Protein AF-0000000084927668 (afdb_homodimer)

Secondary structure (DSSP, 8-state):
---HHHHHHHHHHHHHHHHHHHS-TTS------SHHHHHHHHHHHHHHHHHHHHHHHHHHHHHHHHHHHHHHHHHHHHHHHHHHHHHHHHHHHHHHHH-TT--EEETTEEEEEEPPPPEEEE-HHHHHHHHHHTT-GGGEEEEEEE-HHHHHHT--EEETTEEE-TTSPBPTTEEEE----EEEEEE--/---HHHHHHHHHHHHHHHHHHHS-TTS------SHHHHHHHHHHHHHHHHHHHHHHHHHHHHHHHHHHHHHHHHHHHHHHHHHHHHHHHHHHHHHHHH-TT--EEETTEEEEEEPPPPEEEE-HHHHHHHHHHTT-GGGEEEEEEE-HHHHHHT--EEETTEEE-TTSPBPTTEEEE----EEEEEE--

pLDDT: mean 92.7, std 9.66, range [46.78, 98.25]

Structure (mmCIF, N/CA/C/O backbone):
data_AF-0000000084927668-model_v1
#
loop_
_entity.id
_entity.type
_entity.pdbx_description
1 polymer 'Bacteriophage Mu Gam like protein'
#
loop_
_atom_site.group_PDB
_atom_site.id
_atom_site.type_symbol
_atom_site.label_atom_id
_atom_site.label_alt_id
_atom_site.label_comp_id
_atom_site.label_asym_id
_atom_site.label_entity_id
_atom_site.label_seq_id
_atom_site.pdbx_PDB_ins_code
_atom_site.Cartn_x
_atom_site.Cartn_y
_atom_site.Cartn_z
_atom_site.occupancy
_atom_site.B_iso_or_equiv
_atom_site.auth_seq_id
_atom_site.auth_comp_id
_atom_site.auth_asym_id
_atom_site.auth_atom_id
_atom_site.pdbx_PDB_model_num
ATOM 1 N N . MET A 1 1 ? -20.75 5.406 20.156 1 77.19 1 MET A N 1
ATOM 2 C CA . MET A 1 1 ? -21.922 6.219 19.812 1 77.19 1 MET A CA 1
ATOM 3 C C . MET A 1 1 ? -21.828 7.602 20.453 1 77.19 1 MET A C 1
ATOM 5 O O . MET A 1 1 ? -21.266 7.75 21.531 1 77.19 1 MET A O 1
ATOM 9 N N . LEU A 1 2 ? -22.312 8.602 19.641 1 81.75 2 LEU A N 1
ATOM 10 C CA . LEU A 1 2 ? -22.312 9.961 20.172 1 81.75 2 LEU A CA 1
ATOM 11 C C . LEU A 1 2 ? -23.297 10.094 21.328 1 81.75 2 LEU A C 1
ATOM 13 O O . LEU A 1 2 ? -24.422 9.57 21.25 1 81.75 2 LEU A O 1
ATOM 17 N N . ASN A 1 3 ? -22.859 10.766 22.438 1 81.38 3 ASN A N 1
ATOM 18 C CA . ASN A 1 3 ? -23.781 11.016 23.531 1 81.38 3 ASN A CA 1
ATOM 19 C C . ASN A 1 3 ? -24.703 12.188 23.234 1 81.38 3 ASN A C 1
ATOM 21 O O . ASN A 1 3 ? -24.578 12.844 22.203 1 81.38 3 ASN A O 1
ATOM 25 N N . GLU A 1 4 ? -25.797 12.312 24.109 1 81.56 4 GLU A N 1
ATOM 26 C CA . GLU A 1 4 ? -26.828 13.32 23.891 1 81.56 4 GLU A CA 1
ATOM 27 C C . GLU A 1 4 ? -26.219 14.727 23.797 1 81.56 4 GLU A C 1
ATOM 29 O O . GLU A 1 4 ? -26.672 15.547 23 1 81.56 4 GLU A O 1
ATOM 34 N N . LEU A 1 5 ? -25.266 14.992 24.578 1 81.94 5 LEU A N 1
ATOM 35 C CA . LEU A 1 5 ? -24.609 16.297 24.578 1 81.94 5 LEU A CA 1
ATOM 36 C C . LEU A 1 5 ? -23.891 16.562 23.266 1 81.94 5 LEU A C 1
ATOM 38 O O . LEU A 1 5 ? -23.969 17.656 22.719 1 81.94 5 LEU A O 1
ATOM 42 N N . GLU A 1 6 ? -23.281 15.609 22.844 1 81.56 6 GLU A N 1
ATOM 43 C CA . GLU A 1 6 ? -22.547 15.711 21.594 1 81.56 6 GLU A CA 1
ATOM 44 C C . GLU A 1 6 ? -23.5 15.922 20.422 1 81.56 6 GLU A C 1
ATOM 46 O O . GLU A 1 6 ? -23.219 16.719 19.516 1 81.56 6 GLU A O 1
ATOM 51 N N . LEU A 1 7 ? -24.547 15.219 20.453 1 84.44 7 LEU A N 1
ATOM 52 C CA . LEU A 1 7 ? -25.562 15.375 19.422 1 84.44 7 LEU A CA 1
ATOM 53 C C . LEU A 1 7 ? -26.141 16.781 19.422 1 84.44 7 LEU A C 1
ATOM 55 O O . LEU A 1 7 ? -26.375 17.375 18.359 1 84.44 7 LEU A O 1
ATOM 59 N N . LEU A 1 8 ? -26.281 17.25 20.594 1 82.12 8 LEU A N 1
ATOM 60 C CA . LEU A 1 8 ? -26.797 18.609 20.734 1 82.12 8 LEU A CA 1
ATOM 61 C C . LEU A 1 8 ? -25.797 19.625 20.172 1 82.12 8 LEU A C 1
ATOM 63 O O . LEU A 1 8 ? -26.188 20.578 19.5 1 82.12 8 LEU A O 1
ATOM 67 N N . GLU A 1 9 ? -24.641 19.422 20.453 1 84.12 9 GLU A N 1
ATOM 68 C CA . GLU A 1 9 ? -23.594 20.312 19.969 1 84.12 9 GLU A CA 1
ATOM 69 C C . GLU A 1 9 ? -23.547 20.344 18.453 1 84.12 9 GLU A C 1
ATOM 71 O O . GLU A 1 9 ? -23.391 21.406 17.844 1 84.12 9 GLU A O 1
ATOM 76 N N . ILE A 1 10 ? -23.719 19.312 17.828 1 83.88 10 ILE A N 1
ATOM 77 C CA . ILE A 1 10 ? -23.688 19.219 16.375 1 83.88 10 ILE A CA 1
ATOM 78 C C . ILE A 1 10 ? -24.891 19.938 15.781 1 83.88 10 ILE A C 1
ATOM 80 O O . ILE A 1 10 ? -24.75 20.719 14.828 1 83.88 10 ILE A O 1
ATOM 84 N N . ARG A 1 11 ? -25.969 19.656 16.312 1 80.12 11 ARG A N 1
ATOM 85 C CA . ARG A 1 11 ? -27.188 20.297 15.844 1 80.12 11 ARG A CA 1
ATOM 86 C C . ARG A 1 11 ? -27.078 21.812 15.953 1 80.12 11 ARG A C 1
ATOM 88 O O . ARG A 1 11 ? -27.469 22.547 15.039 1 80.12 11 ARG A O 1
ATOM 95 N N . GLU A 1 12 ? -26.578 22.219 17.062 1 79.81 12 GLU A N 1
ATOM 96 C CA . GLU A 1 12 ? -26.375 23.641 17.297 1 79.81 12 GLU A CA 1
ATOM 97 C C . GLU A 1 12 ? -25.391 24.219 16.266 1 79.81 12 GLU A C 1
ATOM 99 O O . GLU A 1 12 ? -25.609 25.312 15.75 1 79.81 12 GLU A O 1
ATOM 104 N N . ALA A 1 13 ? -24.406 23.5 16.078 1 82.31 13 ALA A N 1
ATOM 105 C CA . ALA A 1 13 ? -23.391 23.953 15.125 1 82.31 13 ALA A CA 1
ATOM 106 C C . ALA A 1 13 ? -23.969 24.047 13.719 1 82.31 13 ALA A C 1
ATOM 108 O O . ALA A 1 13 ? -23.734 25.031 13.008 1 82.31 13 ALA A O 1
ATOM 109 N N . GLU A 1 14 ? -24.734 23.109 13.336 1 84.88 14 GLU A N 1
ATOM 110 C CA . GLU A 1 14 ? -25.344 23.078 12.008 1 84.88 14 GLU A CA 1
ATOM 111 C C . GLU A 1 14 ? -26.328 24.234 11.828 1 84.88 14 GLU A C 1
ATOM 113 O O . GLU A 1 14 ? -26.344 24.891 10.781 1 84.88 14 GLU A O 1
ATOM 118 N N . ASN A 1 15 ? -27.094 24.422 12.836 1 80.81 15 ASN A N 1
ATOM 119 C CA . ASN A 1 15 ? -28.031 25.547 12.805 1 80.81 15 ASN A CA 1
ATOM 120 C C . ASN A 1 15 ? -27.297 26.875 12.703 1 80.81 15 ASN A C 1
ATOM 122 O O . ASN A 1 15 ? -27.719 27.766 11.945 1 80.81 15 ASN A O 1
ATOM 126 N N . PHE A 1 16 ? -26.281 26.969 13.5 1 81 16 PHE A N 1
ATOM 127 C CA . PHE A 1 16 ? -25.453 28.172 13.492 1 81 16 PHE A CA 1
ATOM 128 C C . PHE A 1 16 ? -24.859 28.422 12.109 1 81 16 PHE A C 1
ATOM 130 O O . PHE A 1 16 ? -24.938 29.531 11.578 1 81 16 PHE A O 1
ATOM 137 N N . MET A 1 17 ? -24.391 27.391 11.484 1 81.69 17 MET A N 1
ATOM 138 C CA . MET A 1 17 ? -23.719 27.516 10.195 1 81.69 17 MET A CA 1
ATOM 139 C C . MET A 1 17 ? -24.734 27.812 9.086 1 81.69 17 MET A C 1
ATOM 141 O O . MET A 1 17 ? -24.438 28.594 8.18 1 81.69 17 MET A O 1
ATOM 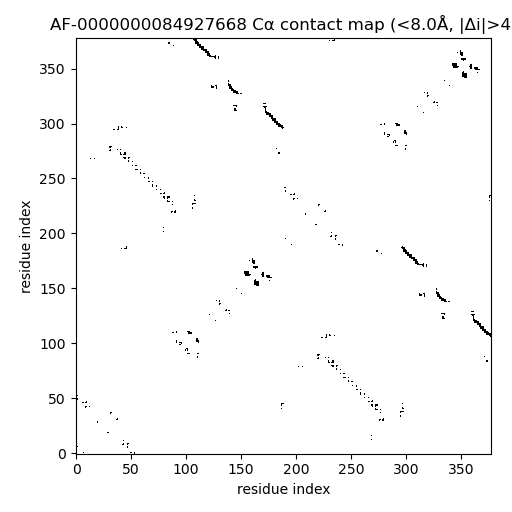145 N N . TYR A 1 18 ? -25.844 27.203 9.148 1 75.25 18 TYR A N 1
ATOM 146 C CA . TYR A 1 18 ? -26.906 27.469 8.188 1 75.25 18 TYR A CA 1
ATOM 147 C C . TYR A 1 18 ? -27.328 28.938 8.234 1 75.25 18 TYR A C 1
ATOM 149 O O . TYR A 1 18 ? -27.578 29.562 7.199 1 75.25 18 TYR A O 1
ATOM 157 N N . GLN A 1 19 ? -27.406 29.391 9.438 1 73.69 19 GLN A N 1
ATOM 158 C CA . GLN A 1 19 ? -27.781 30.781 9.625 1 73.69 19 GLN A CA 1
ATOM 159 C C . GLN A 1 19 ? -26.703 31.719 9.078 1 73.69 19 GLN A C 1
ATOM 161 O O . GLN A 1 19 ? -27.016 32.75 8.484 1 73.69 19 GLN A O 1
ATOM 166 N N . GLU A 1 20 ? -25.547 31.344 9.32 1 72.31 20 GLU A N 1
ATOM 167 C CA . GLU A 1 20 ? -24.422 32.156 8.859 1 72.31 20 GLU A CA 1
ATOM 168 C C . GLU A 1 20 ? -24.281 32.125 7.344 1 72.31 20 GLU A C 1
ATOM 170 O O . GLU A 1 20 ? -23.891 33.094 6.719 1 72.31 20 GLU A O 1
ATOM 175 N N . ILE A 1 21 ? -24.609 31.047 6.668 1 65.88 21 ILE A N 1
ATOM 176 C CA . ILE A 1 21 ? -24.562 30.906 5.215 1 65.88 21 ILE A CA 1
ATOM 177 C C . ILE A 1 21 ? -25.766 31.594 4.578 1 65.88 21 ILE A C 1
ATOM 179 O O . ILE A 1 21 ? -25.625 32.25 3.537 1 65.88 21 ILE A O 1
ATOM 183 N N . ASP A 1 22 ? -27.031 31.234 5.016 1 61.47 22 ASP A N 1
ATOM 184 C CA . ASP A 1 22 ? -28.234 31.844 4.488 1 61.47 22 ASP A CA 1
ATOM 185 C C . ASP A 1 22 ? -28.203 33.375 4.656 1 61.47 22 ASP A C 1
ATOM 187 O O . ASP A 1 22 ? -28.75 34.094 3.826 1 61.47 22 ASP A O 1
ATOM 191 N N . GLU A 1 23 ? -27.875 33.875 5.84 1 55.91 23 GLU A N 1
ATOM 192 C CA . GLU A 1 23 ? -27.844 35.312 6.008 1 55.91 23 GLU A CA 1
ATOM 193 C C . GLU A 1 23 ? -26.75 35.969 5.156 1 55.91 23 GLU A C 1
ATOM 195 O O . GLU A 1 23 ? -25.562 35.688 5.352 1 55.91 23 GLU A O 1
ATOM 200 N N . ASN A 1 24 ? -27.203 36.156 3.803 1 47.38 24 ASN A N 1
ATOM 201 C CA . ASN A 1 24 ? -26.578 36.781 2.631 1 47.38 24 ASN A CA 1
ATOM 202 C C . ASN A 1 24 ? -25.484 37.75 3.023 1 47.38 24 ASN A C 1
ATOM 204 O O . ASN A 1 24 ? -25.141 37.875 4.203 1 47.38 24 ASN A O 1
ATOM 208 N N . GLU A 1 25 ? -25.609 39.062 2.328 1 48.94 25 GLU A N 1
ATOM 209 C CA . GLU A 1 25 ? -24.938 40.281 1.826 1 48.94 25 GLU A CA 1
ATOM 210 C C . GLU A 1 25 ? -24.375 41.125 2.971 1 48.94 25 GLU A C 1
ATOM 212 O O . GLU A 1 25 ? -23.25 41.594 2.898 1 48.94 25 GLU A O 1
ATOM 217 N N . ASP A 1 26 ? -25.406 41.906 3.752 1 47.5 26 ASP A N 1
ATOM 218 C CA . ASP A 1 26 ? -25 43.125 4.496 1 47.5 26 ASP A CA 1
ATOM 219 C C . ASP A 1 26 ? -24.422 42.75 5.855 1 47.5 26 ASP A C 1
ATOM 221 O O . ASP A 1 26 ? -24.109 43.625 6.664 1 47.5 26 ASP A O 1
ATOM 225 N N . LYS A 1 27 ? -24.703 41.531 6.34 1 54.47 27 LYS A N 1
ATOM 226 C CA . LYS A 1 27 ? -24.406 41.344 7.762 1 54.47 27 LYS A CA 1
ATOM 227 C C . LYS A 1 27 ? -23 40.812 7.965 1 54.47 27 LYS A C 1
ATOM 229 O O . LYS A 1 27 ? -22.516 40.031 7.164 1 54.47 27 LYS A O 1
ATOM 234 N N . SER A 1 28 ? -22.422 41.406 8.82 1 62.31 28 SER A N 1
ATOM 235 C CA . SER A 1 28 ? -21.078 41.219 9.375 1 62.31 28 SER A CA 1
ATOM 236 C C . SER A 1 28 ? -20.812 39.781 9.758 1 62.31 28 SER A C 1
ATOM 238 O O . SER A 1 28 ? -21.656 39.125 10.398 1 62.31 28 SER A O 1
ATOM 240 N N . ARG A 1 29 ? -19.969 38.906 9.18 1 76.56 29 ARG A N 1
ATOM 241 C CA . ARG A 1 29 ? -19.516 37.531 9.43 1 76.56 29 ARG A CA 1
ATOM 242 C C . ARG A 1 29 ? -19.25 37.312 10.914 1 76.56 29 ARG A C 1
ATOM 244 O O . ARG A 1 29 ? -18.703 38.188 11.594 1 76.56 29 ARG A O 1
ATOM 251 N N . PHE A 1 30 ? -19.891 36.188 11.539 1 87.5 30 PHE A N 1
ATOM 252 C CA . PHE A 1 30 ? -19.641 35.844 12.93 1 87.5 30 PHE A CA 1
ATOM 253 C C . PHE A 1 30 ? -18.156 35.844 13.242 1 87.5 30 PHE A C 1
ATOM 255 O O . PHE A 1 30 ? -17.344 35.375 12.43 1 87.5 30 PHE A O 1
ATOM 262 N N . LYS A 1 31 ? -17.906 36.469 14.398 1 93.12 31 LYS A N 1
ATOM 263 C CA . LYS A 1 31 ? -16.531 36.531 14.883 1 93.12 31 LYS A CA 1
ATOM 264 C C . LYS A 1 31 ? -16.453 36.188 16.375 1 93.12 31 LYS A C 1
ATOM 266 O O . LYS A 1 31 ? -17.297 36.625 17.156 1 93.12 31 LYS A O 1
ATOM 271 N N . ILE A 1 32 ? -15.492 35.438 16.641 1 96 32 ILE A N 1
ATOM 272 C CA . ILE A 1 32 ? -15.234 35.125 18.047 1 96 32 ILE A CA 1
ATOM 273 C C . ILE A 1 32 ? -14.586 36.344 18.719 1 96 32 ILE A C 1
ATOM 275 O O . ILE A 1 32 ? -13.578 36.875 18.234 1 96 32 ILE A O 1
ATOM 279 N N . CYS A 1 33 ? -15.172 36.688 19.953 1 94.81 33 CYS A N 1
ATOM 280 C CA . CYS A 1 33 ? -14.68 37.906 20.562 1 94.81 33 CYS A CA 1
ATOM 281 C C . CYS A 1 33 ? -14.281 37.688 22.016 1 94.81 33 CYS A C 1
ATOM 283 O O . CYS A 1 33 ? -13.766 38.594 22.672 1 94.81 33 CYS A O 1
ATOM 285 N N . ASN A 1 34 ? -14.57 36.562 22.578 1 95.56 34 ASN A N 1
ATOM 286 C CA . ASN A 1 34 ? -14.227 36.281 23.969 1 95.56 34 ASN A CA 1
ATOM 287 C C . ASN A 1 34 ? -13.953 34.812 24.172 1 95.56 34 ASN A C 1
ATOM 289 O O . ASN A 1 34 ? -14.133 34 23.266 1 95.56 34 ASN A O 1
ATOM 293 N N . LEU A 1 35 ? -13.523 34.438 25.391 1 96.06 35 LEU A N 1
ATOM 294 C CA . LEU A 1 35 ? -13.102 33.062 25.734 1 96.06 35 LEU A CA 1
ATOM 295 C C . LEU A 1 35 ? -14.289 32.125 25.703 1 96.06 35 LEU A C 1
ATOM 297 O O . LEU A 1 35 ? -14.141 30.953 25.344 1 96.06 35 LEU A O 1
ATOM 301 N N . GLU A 1 36 ? -15.336 32.656 26.141 1 96.62 36 GLU A N 1
ATOM 302 C CA . GLU A 1 36 ? -16.531 31.828 26.156 1 96.62 36 GLU A CA 1
ATOM 303 C C . GLU A 1 36 ? -16.922 31.359 24.75 1 96.62 36 GLU A C 1
ATOM 305 O O . GLU A 1 36 ? -17.25 30.188 24.547 1 96.62 36 GLU A O 1
ATOM 310 N N . GLN A 1 37 ? -16.906 32.219 23.797 1 96.19 37 GLN A N 1
ATOM 311 C CA . GLN A 1 37 ? -17.188 31.906 22.406 1 96.19 37 GLN A CA 1
ATOM 312 C C . GLN A 1 37 ? -16.141 30.969 21.812 1 96.19 37 GLN A C 1
ATOM 314 O O . GLN A 1 37 ? -16.469 30.078 21.031 1 96.19 37 GLN A O 1
ATOM 319 N N . ALA A 1 38 ? -14.93 31.188 22.188 1 97.5 38 ALA A N 1
ATOM 320 C CA . ALA A 1 38 ? -13.859 30.297 21.766 1 97.5 38 ALA A CA 1
ATOM 321 C C . ALA A 1 38 ? -14.094 28.875 22.297 1 97.5 38 ALA A C 1
ATOM 323 O O . ALA A 1 38 ? -13.953 27.906 21.562 1 97.5 38 ALA A O 1
ATOM 324 N N . ASN A 1 39 ? -14.414 28.844 23.531 1 96.88 39 ASN A N 1
ATOM 325 C CA . ASN A 1 39 ? -14.703 27.562 24.156 1 96.88 39 ASN A CA 1
ATOM 326 C C . ASN A 1 39 ? -15.867 26.844 23.453 1 96.88 39 ASN A C 1
ATOM 328 O O . ASN A 1 39 ? -15.836 25.641 23.266 1 96.88 39 ASN A O 1
ATOM 332 N N . TRP A 1 40 ? -16.859 27.594 23.172 1 95.94 40 TRP A N 1
ATOM 333 C CA . TRP A 1 40 ? -18 27.094 22.406 1 95.94 40 TRP A CA 1
ATOM 334 C C . TRP A 1 40 ? -17.562 26.484 21.078 1 95.94 40 TRP A C 1
ATOM 336 O O . TRP A 1 40 ? -17.969 25.375 20.734 1 95.94 40 TRP A O 1
ATOM 346 N N . ALA A 1 41 ? -16.688 27.141 20.359 1 96.69 41 ALA A N 1
ATOM 347 C CA . ALA A 1 41 ? -16.172 26.641 19.094 1 96.69 41 ALA A CA 1
ATOM 348 C C . ALA A 1 41 ? -15.422 25.328 19.281 1 96.69 41 ALA A C 1
ATOM 350 O O . ALA A 1 41 ? -15.586 24.391 18.5 1 96.69 41 ALA A O 1
ATOM 351 N N . PHE A 1 42 ? -14.633 25.188 20.312 1 97.75 42 PHE A N 1
ATOM 352 C CA . PHE A 1 42 ? -13.898 23.969 20.609 1 97.75 42 PHE A CA 1
ATOM 353 C C . PHE A 1 42 ? -14.859 22.812 20.859 1 97.75 42 PHE A C 1
ATOM 355 O O . PHE A 1 42 ? -14.609 21.688 20.422 1 97.75 42 PHE A O 1
ATOM 362 N N . ARG A 1 43 ? -15.938 23.125 21.562 1 96.38 43 ARG A N 1
ATOM 363 C CA . ARG A 1 43 ? -16.922 22.078 21.844 1 96.38 43 ARG A CA 1
ATOM 364 C C . ARG A 1 43 ? -17.547 21.547 20.547 1 96.38 43 ARG A C 1
ATOM 366 O O . ARG A 1 43 ? -17.75 20.344 20.406 1 96.38 43 ARG A O 1
ATOM 373 N N . LYS A 1 44 ? -17.797 22.469 19.641 1 96.12 44 LYS A N 1
ATOM 374 C CA . LYS A 1 44 ? -18.359 22.078 18.359 1 96.12 44 LYS A CA 1
ATOM 375 C C . LYS A 1 44 ? -17.375 21.188 17.594 1 96.12 44 LYS A C 1
ATOM 377 O O . LYS A 1 44 ? -17.75 20.125 17.078 1 96.12 44 LYS A O 1
ATOM 382 N N . ILE A 1 45 ? -16.141 21.609 17.484 1 97.06 45 ILE A N 1
ATOM 383 C CA . ILE A 1 45 ? -15.102 20.859 16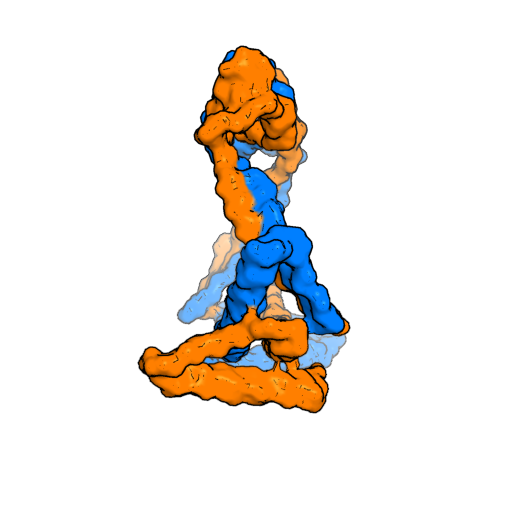.781 1 97.06 45 ILE A CA 1
ATOM 384 C C . ILE A 1 45 ? -14.961 19.469 17.391 1 97.06 45 ILE A C 1
ATOM 386 O O . ILE A 1 45 ? -14.883 18.469 16.672 1 97.06 45 ILE A O 1
ATOM 390 N N . ARG A 1 46 ? -14.93 19.422 18.719 1 96.5 46 ARG A N 1
ATOM 391 C CA . ARG A 1 46 ? -14.828 18.156 19.422 1 96.5 46 ARG A CA 1
ATOM 392 C C . ARG A 1 46 ? -15.969 17.219 19.016 1 96.5 46 ARG A C 1
ATOM 394 O O . ARG A 1 46 ? -15.742 16.047 18.734 1 96.5 46 ARG A O 1
ATOM 401 N N . ALA A 1 47 ? -17.156 17.719 19.094 1 95.19 47 ALA A N 1
ATOM 402 C CA . ALA A 1 47 ? -18.328 16.938 18.734 1 95.19 47 ALA A CA 1
ATOM 403 C C . ALA A 1 47 ? -18.234 16.438 17.297 1 95.19 47 ALA A C 1
ATOM 405 O O . ALA A 1 47 ? -18.562 15.281 17 1 95.19 47 ALA A O 1
ATOM 406 N N . PHE A 1 48 ? -17.812 17.312 16.375 1 96.06 48 PHE A N 1
ATOM 407 C CA . PHE A 1 48 ? -17.672 16.953 14.969 1 96.06 48 PHE A CA 1
ATOM 408 C C . PHE A 1 48 ? -16.609 15.875 14.789 1 96.06 48 PHE A C 1
ATOM 410 O O . PHE A 1 48 ? -16.797 14.93 14.016 1 96.06 48 PHE A O 1
ATOM 417 N N . LYS A 1 49 ? -15.484 16 15.453 1 96.56 49 LYS A N 1
ATOM 418 C CA . LYS A 1 49 ? -14.422 15.008 15.367 1 96.56 49 LYS A CA 1
ATOM 419 C C . LYS A 1 49 ? -14.891 13.656 15.898 1 96.56 49 LYS A C 1
ATOM 421 O O . LYS A 1 49 ? -14.539 12.609 15.352 1 96.56 49 LYS A O 1
ATOM 426 N N . LYS A 1 50 ? -15.641 13.672 16.984 1 95.5 50 LYS A N 1
ATOM 427 C CA . LYS A 1 50 ? -16.219 12.438 17.516 1 95.5 50 LYS A CA 1
ATOM 428 C C . LYS A 1 50 ? -17.172 11.797 16.5 1 95.5 50 LYS A C 1
ATOM 430 O O . LYS A 1 50 ? -17.188 10.578 16.359 1 95.5 50 LYS A O 1
ATOM 435 N N . GLN A 1 51 ? -17.922 12.609 15.875 1 94.94 51 GLN A N 1
ATOM 436 C CA . GLN A 1 51 ? -18.828 12.109 14.852 1 94.94 51 GLN A CA 1
ATOM 437 C C . GLN A 1 51 ? -18.062 11.43 13.719 1 94.94 51 GLN A C 1
ATOM 439 O O . GLN A 1 51 ? -18.453 10.359 13.25 1 94.94 51 GLN A O 1
ATOM 444 N N . ILE A 1 52 ? -17.031 12.078 13.227 1 96.75 52 ILE A N 1
ATOM 445 C CA . ILE A 1 52 ? -16.188 11.5 12.18 1 96.75 52 ILE A CA 1
ATOM 446 C C . ILE A 1 52 ? -15.641 10.148 12.633 1 96.75 52 ILE A C 1
ATOM 448 O O . ILE A 1 52 ? -15.68 9.172 11.883 1 96.75 52 ILE A O 1
ATOM 452 N N . GLU A 1 53 ? -15.172 10.078 13.859 1 96.81 53 GLU A N 1
ATOM 453 C CA . GLU A 1 53 ? -14.633 8.844 14.414 1 96.81 53 GLU A CA 1
ATOM 454 C C . GLU A 1 53 ? -15.68 7.73 14.406 1 96.81 53 GLU A C 1
ATOM 456 O O . GLU A 1 53 ? -15.383 6.59 14.055 1 96.81 53 GLU A O 1
ATOM 461 N N . GLU A 1 54 ? -16.859 8.086 14.82 1 96.06 54 GLU A N 1
ATOM 462 C CA . GLU A 1 54 ? -17.938 7.102 14.852 1 96.06 54 GLU A CA 1
ATOM 463 C C . GLU A 1 54 ? -18.281 6.625 13.445 1 96.06 54 GLU A C 1
ATOM 465 O O . GLU A 1 54 ? -18.531 5.438 13.227 1 96.06 54 GLU A O 1
ATOM 470 N N . ASN A 1 55 ? -18.359 7.562 12.508 1 96.44 55 ASN A N 1
ATOM 471 C CA . ASN A 1 55 ? -18.594 7.195 11.117 1 96.44 55 ASN A CA 1
ATOM 472 C C . ASN A 1 55 ? -17.531 6.227 10.609 1 96.44 55 ASN A C 1
ATOM 474 O O . ASN A 1 55 ? -17.844 5.238 9.945 1 96.44 55 ASN A O 1
ATOM 478 N N . GLU A 1 56 ? -16.297 6.535 10.883 1 97.75 56 GLU A N 1
ATOM 479 C CA . GLU A 1 56 ? -15.18 5.711 10.422 1 97.75 56 GLU A CA 1
ATOM 480 C C . GLU A 1 56 ? -15.219 4.324 11.062 1 97.75 56 GLU A C 1
ATOM 482 O O . GLU A 1 56 ? -14.938 3.324 10.398 1 97.75 56 GLU A O 1
ATOM 487 N N . LYS A 1 57 ? -15.57 4.266 12.367 1 97.69 57 LYS A N 1
ATOM 488 C CA . LYS A 1 57 ? -15.703 2.982 13.055 1 97.69 57 LYS A CA 1
ATOM 489 C C . LYS A 1 57 ? -16.797 2.135 12.422 1 97.69 57 LYS A C 1
ATOM 491 O O . LYS A 1 57 ? -16.625 0.935 12.203 1 97.69 57 LYS A O 1
ATOM 496 N N . LEU A 1 58 ? -17.953 2.75 12.156 1 96.25 58 LEU A N 1
ATOM 497 C CA . LEU A 1 58 ? -19.078 2.061 11.523 1 96.25 58 LEU A CA 1
ATOM 498 C C . LEU A 1 58 ? -18.688 1.536 10.141 1 96.25 58 LEU A C 1
ATOM 500 O O . LEU A 1 58 ? -18.938 0.371 9.828 1 96.25 58 LEU A O 1
ATOM 504 N N . ALA A 1 59 ? -18.062 2.42 9.344 1 96.75 59 ALA A N 1
ATOM 505 C CA . ALA A 1 59 ? -17.625 2.035 8.008 1 96.75 59 ALA A CA 1
ATOM 506 C C . ALA A 1 59 ? -16.641 0.869 8.062 1 96.75 59 ALA A C 1
ATOM 508 O O . ALA A 1 59 ? -16.766 -0.096 7.305 1 96.75 59 ALA A O 1
ATOM 509 N N . LYS A 1 60 ? -15.703 0.917 8.961 1 98.19 60 LYS A N 1
ATOM 510 C CA . LYS A 1 60 ? -14.711 -0.139 9.125 1 98.19 60 LYS A CA 1
ATOM 511 C C . LYS A 1 60 ? -15.367 -1.464 9.492 1 98.19 60 LYS A C 1
ATOM 513 O O . LYS A 1 60 ? -15.023 -2.512 8.945 1 98.19 60 LYS A O 1
ATOM 518 N N . ALA A 1 61 ? -16.297 -1.408 10.422 1 96.81 61 ALA A N 1
ATOM 519 C CA . ALA A 1 61 ? -16.984 -2.615 10.859 1 96.81 61 ALA A CA 1
ATOM 520 C C . ALA A 1 61 ? -17.766 -3.244 9.711 1 96.81 61 ALA A C 1
ATOM 522 O O . ALA A 1 61 ? -17.75 -4.465 9.539 1 96.81 61 ALA A O 1
ATOM 523 N N . GLU A 1 62 ? -18.422 -2.404 8.961 1 97.06 62 GLU A N 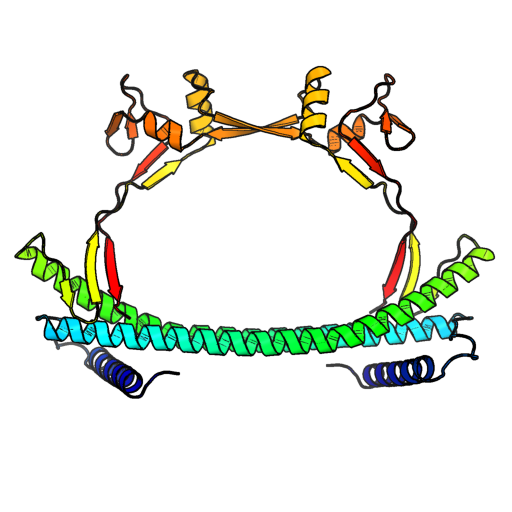1
ATOM 524 C CA . GLU A 1 62 ? -19.203 -2.9 7.836 1 97.06 62 GLU A CA 1
ATOM 525 C C . GLU A 1 62 ? -18.312 -3.494 6.754 1 97.06 62 GLU A C 1
ATOM 527 O O . GLU A 1 62 ? -18.609 -4.559 6.207 1 97.06 62 GLU A O 1
ATOM 532 N N . ILE A 1 63 ? -17.25 -2.865 6.473 1 97.81 63 ILE A N 1
ATOM 533 C CA . ILE A 1 63 ? -16.328 -3.359 5.465 1 97.81 63 ILE A CA 1
ATOM 534 C C . ILE A 1 63 ? -15.727 -4.688 5.922 1 97.81 63 ILE A C 1
ATOM 536 O O . ILE A 1 63 ? -15.609 -5.629 5.133 1 97.81 63 ILE A O 1
ATOM 540 N N . GLU A 1 64 ? -15.414 -4.781 7.172 1 97.94 64 GLU A N 1
ATOM 541 C CA . GLU A 1 64 ? -14.875 -6.02 7.723 1 97.94 64 GLU A CA 1
ATOM 542 C C . GLU A 1 64 ? -15.883 -7.16 7.613 1 97.94 64 GLU A C 1
ATOM 544 O O . GLU A 1 64 ? -15.516 -8.297 7.316 1 97.94 64 GLU A O 1
ATOM 549 N N . ARG A 1 65 ? -17.094 -6.844 7.844 1 97.81 65 ARG A N 1
ATOM 550 C CA . ARG A 1 65 ? -18.156 -7.844 7.723 1 97.81 65 ARG A CA 1
ATOM 551 C C . ARG A 1 65 ? -18.25 -8.375 6.297 1 97.81 65 ARG A C 1
ATOM 553 O O . ARG A 1 65 ? -18.359 -9.586 6.086 1 97.81 65 ARG A O 1
ATOM 560 N N . ILE A 1 66 ? -18.094 -7.488 5.379 1 97 66 ILE A N 1
ATOM 561 C CA . ILE A 1 66 ? -18.188 -7.855 3.973 1 97 66 ILE A CA 1
ATOM 562 C C . ILE A 1 66 ? -16.969 -8.695 3.582 1 97 66 ILE A C 1
ATOM 564 O O . ILE A 1 66 ? -17.109 -9.711 2.896 1 97 66 ILE A O 1
ATOM 568 N N . GLN A 1 67 ? -15.828 -8.273 4.031 1 97.94 67 GLN A N 1
ATOM 569 C CA . GLN A 1 67 ? -14.602 -9 3.715 1 97.94 67 GLN A CA 1
ATOM 570 C C . GLN A 1 67 ? -14.617 -10.398 4.328 1 97.94 67 GLN A C 1
ATOM 572 O O . GLN A 1 67 ? -14.172 -11.359 3.703 1 97.94 67 GLN A O 1
ATOM 577 N N . ASN A 1 68 ? -15.109 -10.484 5.543 1 97.62 68 ASN A N 1
ATOM 578 C CA . ASN A 1 68 ? -15.227 -11.781 6.199 1 97.62 68 ASN A CA 1
ATOM 579 C C . ASN A 1 68 ? -16.219 -12.688 5.473 1 97.62 68 ASN A C 1
ATOM 581 O O . ASN A 1 68 ? -15.969 -13.883 5.316 1 97.62 68 ASN A O 1
ATOM 585 N N . TRP A 1 69 ? -17.344 -12.234 5.113 1 96.94 69 TRP A N 1
ATOM 586 C CA . TRP A 1 69 ? -18.328 -12.969 4.328 1 96.94 69 TRP A CA 1
ATOM 587 C C . TRP A 1 69 ? -17.703 -13.492 3.037 1 96.94 69 TRP A C 1
ATOM 589 O O . TRP A 1 69 ? -17.844 -14.672 2.705 1 96.94 69 TRP A O 1
ATOM 599 N N . LEU A 1 70 ? -17 -12.555 2.336 1 97.31 70 LEU A N 1
ATOM 600 C CA . LEU A 1 70 ? -16.375 -12.914 1.067 1 97.31 70 LEU A CA 1
ATOM 601 C C . LEU A 1 70 ? -15.359 -14.039 1.261 1 97.31 70 LEU A C 1
ATOM 603 O O . LEU A 1 70 ? -15.352 -15.008 0.504 1 97.31 70 LEU A O 1
ATOM 607 N N . LYS A 1 71 ? -14.531 -13.875 2.291 1 97.75 71 LYS A N 1
ATOM 608 C CA . LYS A 1 71 ? -13.516 -14.883 2.596 1 97.75 71 LYS A CA 1
ATOM 609 C C . LYS A 1 71 ? -14.156 -16.25 2.869 1 97.75 71 LYS A C 1
ATOM 611 O O . LYS A 1 71 ? -13.734 -17.25 2.311 1 97.75 71 LYS A O 1
ATOM 616 N N . LYS A 1 72 ? -15.156 -16.297 3.67 1 96.19 72 LYS A N 1
ATOM 617 C CA . LYS A 1 72 ? -15.828 -17.531 4.043 1 96.19 72 LYS A CA 1
ATOM 618 C C . LYS A 1 72 ? -16.484 -18.188 2.83 1 96.19 72 LYS A C 1
ATOM 620 O O . LYS A 1 72 ? -16.328 -19.391 2.6 1 96.19 72 LYS A O 1
ATOM 625 N N . GLU A 1 73 ? -17.188 -17.344 2.127 1 94.12 73 GLU A N 1
ATOM 626 C CA . GLU A 1 73 ? -17.875 -17.844 0.938 1 94.12 73 GLU A CA 1
ATOM 627 C C . GLU A 1 73 ? -16.891 -18.406 -0.076 1 94.12 73 GLU A C 1
ATOM 629 O O . GLU A 1 73 ? -17.078 -19.516 -0.586 1 94.12 73 GLU A O 1
ATOM 634 N N . ASN A 1 74 ? -15.805 -17.656 -0.329 1 97.12 74 ASN A N 1
ATOM 635 C CA . ASN A 1 74 ? -14.875 -18.047 -1.382 1 97.12 74 ASN A CA 1
ATOM 636 C C . ASN A 1 74 ? -13.969 -19.188 -0.931 1 97.12 74 ASN A C 1
ATOM 638 O O . ASN A 1 74 ? -13.477 -19.969 -1.756 1 97.12 74 ASN A O 1
ATOM 642 N N . GLU A 1 75 ? -13.758 -19.312 0.361 1 96.5 75 GLU A N 1
ATOM 643 C CA . GLU A 1 75 ? -12.945 -20.406 0.868 1 96.5 75 GLU A CA 1
ATOM 644 C C . GLU A 1 75 ? -13.586 -21.766 0.538 1 96.5 75 GLU A C 1
ATOM 646 O O . GLU A 1 75 ? -12.898 -22.688 0.123 1 96.5 75 GLU A O 1
ATOM 651 N N . LYS A 1 76 ? -14.852 -21.922 0.726 1 91.5 76 LYS A N 1
ATOM 652 C CA . LYS A 1 76 ? -15.594 -23.125 0.397 1 91.5 76 LYS A CA 1
ATOM 653 C C . LYS A 1 76 ? -15.492 -23.453 -1.093 1 91.5 76 LYS A C 1
ATOM 655 O O . LYS A 1 76 ? -15.242 -24.594 -1.473 1 91.5 76 LYS A O 1
ATOM 660 N N . ILE A 1 77 ? -15.641 -22.438 -1.843 1 95.44 77 ILE A N 1
ATOM 661 C CA . ILE A 1 77 ? -15.617 -22.594 -3.293 1 95.44 77 ILE A CA 1
ATOM 662 C C . ILE A 1 77 ? -14.211 -22.984 -3.742 1 95.44 77 ILE A C 1
ATOM 664 O O . ILE A 1 77 ? -14.047 -23.859 -4.59 1 95.44 77 ILE A O 1
ATOM 668 N N . GLN A 1 78 ? -13.234 -22.375 -3.145 1 96.94 78 GLN A N 1
ATOM 669 C CA . GLN A 1 78 ? -11.844 -22.656 -3.494 1 96.94 78 GLN A CA 1
ATOM 670 C C . GLN A 1 78 ? -11.484 -24.109 -3.186 1 96.94 78 GLN A C 1
ATOM 672 O O . GLN A 1 78 ? -10.75 -24.734 -3.947 1 96.94 78 GLN A O 1
ATOM 677 N N . LYS A 1 79 ? -11.961 -24.609 -2.123 1 95.25 79 LYS A N 1
ATOM 678 C CA . LYS A 1 79 ? -11.734 -26.016 -1.785 1 95.25 79 LYS A CA 1
ATOM 679 C C . LYS A 1 79 ? -12.32 -26.938 -2.85 1 95.25 79 LYS A C 1
ATOM 681 O O . LYS A 1 79 ? -11.711 -27.938 -3.211 1 95.25 79 LYS A O 1
ATOM 686 N N . SER A 1 80 ? -13.484 -26.609 -3.377 1 93.69 80 SER A N 1
ATOM 687 C CA . SER A 1 80 ? -14.125 -27.375 -4.445 1 93.69 80 SER A CA 1
ATOM 688 C C . SER A 1 80 ? -13.289 -27.344 -5.723 1 93.69 80 SER A C 1
ATOM 690 O O . SER A 1 80 ? -13.086 -28.375 -6.367 1 93.69 80 SER A O 1
ATOM 692 N N . ILE A 1 81 ? -12.82 -26.156 -6.004 1 96.81 81 ILE A N 1
ATOM 693 C CA . ILE A 1 81 ? -11.984 -26 -7.195 1 96.81 81 ILE A CA 1
ATOM 694 C C . ILE A 1 81 ? -10.734 -26.859 -7.066 1 96.81 81 ILE A C 1
ATOM 696 O O . ILE A 1 81 ? -10.383 -27.594 -7.988 1 96.81 81 ILE A O 1
ATOM 700 N N . GLU A 1 82 ? -10.102 -26.812 -5.918 1 96.75 82 GLU A N 1
ATOM 701 C CA . GLU A 1 82 ? -8.891 -27.594 -5.668 1 96.75 82 GLU A CA 1
ATOM 702 C C . GLU A 1 82 ? -9.156 -29.094 -5.789 1 96.75 82 GLU A C 1
ATOM 704 O O . GLU A 1 82 ? -8.305 -29.844 -6.281 1 96.75 82 GLU A O 1
ATOM 709 N N . PHE A 1 83 ? -10.32 -29.5 -5.398 1 95.38 83 PHE A N 1
ATOM 710 C CA . PHE A 1 83 ? -10.742 -30.891 -5.508 1 95.38 83 PHE A CA 1
ATOM 711 C C . PHE A 1 83 ? -10.781 -31.344 -6.965 1 95.38 83 PHE A C 1
ATOM 713 O O . PHE A 1 83 ? -10.141 -32.312 -7.336 1 95.38 83 PHE A O 1
ATOM 720 N N . PHE A 1 84 ? -11.375 -30.562 -7.754 1 96.75 84 PHE A N 1
ATOM 721 C CA . PHE A 1 84 ? -11.508 -30.922 -9.164 1 96.75 84 PHE A CA 1
ATOM 722 C C . PHE A 1 84 ? -10.164 -30.828 -9.875 1 96.75 84 PHE A C 1
ATOM 724 O O . PHE A 1 84 ? -9.852 -31.641 -10.742 1 96.75 84 PHE A O 1
ATOM 731 N N . GLU A 1 85 ? -9.422 -29.812 -9.555 1 97.75 85 GLU A N 1
ATOM 732 C CA . GLU A 1 85 ? -8.086 -29.688 -10.141 1 97.75 85 GLU A CA 1
ATOM 733 C C . GLU A 1 85 ? -7.219 -30.891 -9.805 1 97.75 85 GLU A C 1
ATOM 735 O O . GLU A 1 85 ? -6.438 -31.359 -10.633 1 97.75 85 GLU A O 1
ATOM 740 N N . SER A 1 86 ? -7.379 -31.391 -8.586 1 96.5 86 SER A N 1
ATOM 741 C CA . SER A 1 86 ? -6.633 -32.594 -8.172 1 96.5 86 SER A CA 1
ATOM 742 C C . SER A 1 86 ? -7.031 -33.812 -8.992 1 96.5 86 SER A C 1
ATOM 744 O O . SER A 1 86 ? -6.18 -34.594 -9.367 1 96.5 86 SER A O 1
ATOM 746 N N . LEU A 1 87 ? -8.336 -33.938 -9.234 1 96.31 87 LEU A N 1
ATOM 747 C CA . LEU A 1 87 ? -8.828 -35.031 -10.055 1 96.31 87 LEU A CA 1
ATOM 748 C C . LEU A 1 87 ? -8.258 -34.938 -11.469 1 96.31 87 LEU A C 1
ATOM 750 O O . LEU A 1 87 ? -7.824 -35.969 -12.023 1 96.31 87 LEU A O 1
ATOM 754 N N . ILE A 1 88 ? -8.211 -33.75 -12 1 97.75 88 ILE A N 1
ATOM 755 C CA . ILE A 1 88 ? -7.668 -33.531 -13.336 1 97.75 88 ILE A CA 1
ATOM 756 C C . ILE A 1 88 ? -6.18 -33.875 -13.352 1 97.75 88 ILE A C 1
ATOM 758 O O . ILE A 1 88 ? -5.703 -34.562 -14.273 1 97.75 88 ILE A O 1
ATOM 762 N N . GLY A 1 89 ? -5.504 -33.469 -12.398 1 97.62 89 GLY A N 1
ATOM 763 C CA . GLY A 1 89 ? -4.09 -33.781 -12.273 1 97.62 89 GLY A CA 1
ATOM 764 C C . GLY A 1 89 ? -3.824 -35.281 -12.227 1 97.62 89 GLY A C 1
ATOM 765 O O . GLY A 1 89 ? -2.906 -35.781 -12.891 1 97.62 89 GLY A O 1
ATOM 766 N N . GLU A 1 90 ? -4.637 -35.969 -11.516 1 96.88 90 GLU A N 1
ATOM 767 C CA . GLU A 1 90 ? -4.5 -37.438 -11.406 1 96.88 90 GLU A CA 1
ATOM 768 C C . GLU A 1 90 ? -4.75 -38.094 -12.75 1 96.88 90 GLU A C 1
ATOM 770 O O . GLU A 1 90 ? -4.039 -39.031 -13.125 1 96.88 90 GLU A O 1
ATOM 775 N N . TYR A 1 91 ? -5.758 -37.688 -13.422 1 97.56 91 TYR A N 1
ATOM 776 C CA . TYR A 1 91 ? -6.059 -38.188 -14.75 1 97.56 91 TYR A CA 1
ATOM 777 C C . TYR A 1 91 ? -4.883 -38 -15.703 1 97.56 91 TYR A C 1
ATOM 779 O O . TYR A 1 91 ? -4.512 -38.906 -16.438 1 97.56 91 TYR A O 1
ATOM 787 N N . LEU A 1 92 ? -4.273 -36.844 -15.648 1 97.25 92 LEU A N 1
ATOM 788 C CA . LEU A 1 92 ? -3.125 -36.5 -16.484 1 97.25 92 LEU A CA 1
ATOM 789 C C . LEU A 1 92 ? -1.953 -37.438 -16.188 1 97.25 92 LEU A C 1
ATOM 791 O O . LEU A 1 92 ? -1.296 -37.906 -17.125 1 97.25 92 LEU A O 1
ATOM 795 N N . ILE A 1 93 ? -1.733 -37.656 -14.945 1 96.44 93 ILE A N 1
ATOM 796 C CA . ILE A 1 93 ? -0.633 -38.531 -14.531 1 96.44 93 ILE A CA 1
ATOM 797 C C . ILE A 1 93 ? -0.845 -39.938 -15.086 1 96.44 93 ILE A C 1
ATOM 799 O O . ILE A 1 93 ? 0.084 -40.531 -15.625 1 96.44 93 ILE A O 1
ATOM 803 N N . GLU A 1 94 ? -2.059 -40.375 -15.008 1 96.38 94 GLU A N 1
ATOM 804 C CA . GLU A 1 94 ? -2.379 -41.719 -15.492 1 96.38 94 GLU A CA 1
ATOM 805 C C . GLU A 1 94 ? -2.207 -41.812 -17 1 96.38 94 GLU A C 1
ATOM 807 O O . GLU A 1 94 ? -1.664 -42.781 -17.516 1 96.38 94 GLU A O 1
ATOM 812 N N . GLN A 1 95 ? -2.682 -40.781 -17.688 1 96.81 95 GLN A N 1
ATOM 813 C CA . GLN A 1 95 ? -2.584 -40.781 -19.141 1 96.81 95 GLN A CA 1
ATOM 814 C C . GLN A 1 95 ? -1.129 -40.688 -19.594 1 96.81 95 GLN A C 1
ATOM 816 O O . GLN A 1 95 ? -0.751 -41.281 -20.594 1 96.81 95 GLN A O 1
ATOM 821 N N . ARG A 1 96 ? -0.344 -40.062 -18.891 1 95.75 96 ARG A N 1
ATOM 822 C CA . ARG A 1 96 ? 1.048 -39.844 -19.266 1 95.75 96 ARG A CA 1
ATOM 823 C C . ARG A 1 96 ? 1.879 -41.125 -19.062 1 95.75 96 ARG A C 1
ATOM 825 O O . ARG A 1 96 ? 2.98 -41.219 -19.609 1 95.75 96 ARG A O 1
ATOM 832 N N . LYS A 1 97 ? 1.333 -42 -18.234 1 96.06 97 LYS A N 1
ATOM 833 C CA . LYS A 1 97 ? 1.979 -43.312 -18.125 1 96.06 97 LYS A CA 1
ATOM 834 C C . LYS A 1 97 ? 1.956 -44.062 -19.469 1 96.06 97 LYS A C 1
ATOM 836 O O . LYS A 1 97 ? 2.871 -44.812 -19.766 1 96.06 97 LYS A O 1
ATOM 841 N N . VAL A 1 98 ? 0.976 -43.812 -20.219 1 95 98 VAL A N 1
ATOM 842 C CA . VAL A 1 98 ? 0.788 -44.469 -21.516 1 95 98 VAL A CA 1
ATOM 843 C C . VAL A 1 98 ? 1.405 -43.594 -22.609 1 95 98 VAL A C 1
ATOM 845 O O . VAL A 1 98 ? 2.131 -44.094 -23.469 1 95 98 VAL A O 1
ATOM 848 N N . ASP A 1 99 ? 1.128 -42.281 -22.578 1 96.19 99 ASP A N 1
ATOM 849 C CA . ASP A 1 99 ? 1.648 -41.312 -23.516 1 96.19 99 ASP A CA 1
ATOM 850 C C . ASP A 1 99 ? 2.295 -40.125 -22.797 1 96.19 99 ASP A C 1
ATOM 852 O O . ASP A 1 99 ? 1.607 -39.188 -22.391 1 96.19 99 ASP A O 1
ATOM 856 N N . PRO A 1 100 ? 3.504 -40.188 -22.766 1 93.5 100 PRO A N 1
ATOM 857 C CA . PRO A 1 100 ? 4.219 -39.188 -22 1 93.5 100 PRO A CA 1
ATOM 858 C C . PRO A 1 100 ? 3.961 -37.75 -22.516 1 93.5 100 PRO A C 1
ATOM 860 O O . PRO A 1 100 ? 4.164 -36.781 -21.797 1 93.5 100 PRO A O 1
ATOM 863 N N . LYS A 1 101 ? 3.451 -37.562 -23.734 1 93.88 101 LYS A N 1
ATOM 864 C CA . LYS A 1 101 ? 3.215 -36.25 -24.328 1 93.88 101 LYS A CA 1
ATOM 865 C C . LYS A 1 101 ? 1.739 -35.875 -24.25 1 93.88 101 LYS A C 1
ATOM 867 O O . LYS A 1 101 ? 1.316 -34.875 -24.859 1 93.88 101 LYS A O 1
ATOM 872 N N . PHE A 1 102 ? 1.095 -36.656 -23.453 1 95.94 102 PHE A N 1
ATOM 873 C CA . PHE A 1 102 ? -0.348 -36.469 -23.375 1 95.94 102 PHE A CA 1
ATOM 874 C C . PHE A 1 102 ? -0.676 -35.062 -22.844 1 95.94 102 PHE A C 1
ATOM 876 O O . PHE A 1 102 ? -0.103 -34.625 -21.844 1 95.94 102 PHE A O 1
ATOM 883 N N . LYS A 1 103 ? -1.553 -34.406 -23.547 1 95.94 103 LYS A N 1
ATOM 884 C CA . LYS A 1 103 ? -2.139 -33.125 -23.125 1 95.94 103 LYS A CA 1
ATOM 885 C C . LYS A 1 103 ? -3.664 -33.219 -23.109 1 95.94 103 LYS A C 1
ATOM 887 O O . LYS A 1 103 ? -4.273 -33.719 -24.062 1 95.94 103 LYS A O 1
ATOM 892 N N . LEU A 1 104 ? -4.164 -32.781 -22.031 1 97.44 104 LEU A N 1
ATOM 893 C CA . LEU A 1 104 ? -5.617 -32.844 -21.891 1 97.44 104 LEU A CA 1
ATOM 894 C C . LEU A 1 104 ? -6.254 -31.594 -22.5 1 97.44 104 LEU A C 1
ATOM 896 O O . LEU A 1 104 ? -5.918 -30.469 -22.125 1 97.44 104 LEU A O 1
ATOM 900 N N . SER A 1 105 ? -7.145 -31.75 -23.469 1 97.19 105 SER A N 1
ATOM 901 C CA . SER A 1 105 ? -7.855 -30.672 -24.125 1 97.19 105 SER A CA 1
ATOM 902 C C . SER A 1 105 ? -9.328 -31.016 -24.328 1 97.19 105 SER A C 1
ATOM 904 O O . SER A 1 105 ? -9.664 -32.031 -24.953 1 97.19 105 SER A O 1
ATOM 906 N N . THR A 1 106 ? -10.188 -30.203 -23.688 1 96.75 106 THR A N 1
ATOM 907 C CA . THR A 1 106 ? -11.633 -30.328 -23.844 1 96.75 106 THR A CA 1
ATOM 908 C C . THR A 1 106 ? -12.25 -28.984 -24.234 1 96.75 106 THR A C 1
ATOM 910 O O . THR A 1 106 ? -11.578 -27.953 -24.203 1 96.75 106 THR A O 1
ATOM 913 N N . PRO A 1 107 ? -13.469 -28.922 -24.594 1 96.19 107 PRO A N 1
ATOM 914 C CA . PRO A 1 107 ? -14.125 -27.656 -24.953 1 96.19 107 PRO A CA 1
ATOM 915 C C . PRO A 1 107 ? -14.125 -26.641 -23.797 1 96.19 107 PRO A C 1
ATOM 917 O O . PRO A 1 107 ? -14.172 -25.438 -24.047 1 96.19 107 PRO A O 1
ATOM 920 N N . TYR A 1 108 ? -13.953 -27.141 -22.578 1 96.5 108 TYR A N 1
ATOM 921 C CA . TYR A 1 108 ? -14.141 -26.234 -21.453 1 96.5 108 TYR A CA 1
ATOM 922 C C . TYR A 1 108 ? -12.812 -25.969 -20.75 1 96.5 108 TYR A C 1
ATOM 924 O O . TYR A 1 108 ? -12.734 -25.125 -19.859 1 96.5 108 TYR A O 1
ATOM 932 N N . GLY A 1 109 ? -11.734 -26.625 -21.203 1 97.88 109 GLY A N 1
ATOM 933 C CA . GLY A 1 109 ? -10.461 -26.359 -20.547 1 97.88 109 GLY A CA 1
ATOM 934 C C . GLY A 1 109 ? -9.336 -27.25 -21.047 1 97.88 109 GLY A C 1
ATOM 935 O O . GLY A 1 109 ? -9.57 -28.203 -21.797 1 97.88 109 GLY A O 1
ATOM 936 N N . LYS A 1 110 ? -8.211 -26.891 -20.656 1 98.19 110 LYS A N 1
ATOM 937 C CA . LYS A 1 110 ? -6.988 -27.609 -20.969 1 98.19 110 LYS A CA 1
ATOM 938 C C . LYS A 1 110 ? -6.098 -27.766 -19.75 1 98.19 110 LYS A C 1
ATOM 940 O O . LYS A 1 110 ? -6.129 -26.906 -18.844 1 98.19 110 LYS A O 1
ATOM 945 N N . ALA A 1 111 ? -5.383 -28.844 -19.719 1 98.12 111 ALA A N 1
ATOM 946 C CA . ALA A 1 111 ? -4.461 -29.062 -18.609 1 98.12 111 ALA A CA 1
ATOM 947 C C . ALA A 1 111 ? -3.195 -29.766 -19.078 1 98.12 111 ALA A C 1
ATOM 949 O O . ALA A 1 111 ? -3.25 -30.641 -19.953 1 98.12 111 ALA A O 1
ATOM 950 N N . THR A 1 112 ? -2.096 -29.391 -18.562 1 97.31 112 THR A N 1
ATOM 951 C CA . THR A 1 112 ? -0.815 -30 -18.891 1 97.31 112 THR A CA 1
ATOM 952 C C . THR A 1 112 ? 0.189 -29.797 -17.75 1 97.31 112 THR A C 1
ATOM 954 O O . THR A 1 112 ? -0.01 -28.953 -16.891 1 97.31 112 THR A O 1
ATOM 957 N N . PHE A 1 113 ? 1.186 -30.641 -17.703 1 96.12 113 PHE A N 1
ATOM 958 C CA . PHE A 1 113 ? 2.336 -30.406 -16.844 1 96.12 113 PHE A CA 1
ATOM 959 C C . PHE A 1 113 ? 3.426 -29.641 -17.578 1 96.12 113 PHE A C 1
ATOM 961 O O . PHE A 1 113 ? 3.76 -29.969 -18.719 1 96.12 113 PHE A O 1
ATOM 968 N N . ARG A 1 114 ? 3.867 -28.609 -16.922 1 95.69 114 ARG A N 1
ATOM 969 C CA . ARG A 1 114 ? 4.883 -27.781 -17.578 1 95.69 114 ARG A CA 1
ATOM 970 C C . ARG A 1 114 ? 6.156 -27.734 -16.734 1 95.69 114 ARG A C 1
ATOM 972 O O . ARG A 1 114 ? 6.094 -27.625 -15.508 1 95.69 114 ARG A O 1
ATOM 979 N N . LYS A 1 115 ? 7.277 -27.906 -17.469 1 94.25 115 LYS A N 1
ATOM 980 C CA . LYS A 1 115 ? 8.562 -27.734 -16.797 1 94.25 115 LYS A CA 1
ATOM 981 C C . LYS A 1 115 ? 8.727 -26.312 -16.281 1 94.25 115 LYS A C 1
ATOM 983 O O . LYS A 1 115 ? 8.414 -25.344 -16.969 1 94.25 115 LYS A O 1
ATOM 988 N N . GLN A 1 116 ? 9.172 -26.25 -15.141 1 95.81 116 GLN A N 1
ATOM 989 C CA . GLN A 1 116 ? 9.375 -24.938 -14.547 1 95.81 116 GLN A CA 1
ATOM 990 C C . GLN A 1 116 ? 10.82 -24.469 -14.727 1 95.81 116 GLN A C 1
ATOM 992 O O . GLN A 1 116 ? 11.742 -25.281 -14.734 1 95.81 116 GLN A O 1
ATOM 997 N N . GLN A 1 117 ? 10.914 -23.125 -14.938 1 93.81 117 GLN A N 1
ATOM 998 C CA . GLN A 1 117 ? 12.242 -22.547 -15.039 1 93.81 117 GLN A CA 1
ATOM 999 C C . GLN A 1 117 ? 13.023 -22.719 -13.734 1 93.81 117 GLN A C 1
ATOM 1001 O O . GLN A 1 117 ? 12.43 -22.891 -12.672 1 93.81 117 GLN A O 1
ATOM 1006 N N . LEU A 1 118 ? 14.312 -22.797 -13.891 1 93.56 118 LEU A N 1
ATOM 1007 C CA . LEU A 1 118 ? 15.172 -22.875 -12.711 1 93.56 118 LEU A CA 1
ATOM 1008 C C . LEU A 1 118 ? 14.922 -21.703 -11.773 1 93.56 118 LEU A C 1
ATOM 1010 O O . LEU A 1 118 ? 14.695 -20.578 -12.227 1 93.56 118 LEU A O 1
ATOM 1014 N N . LYS A 1 119 ? 14.93 -22.016 -10.492 1 96.12 119 LYS A N 1
ATOM 1015 C CA . LYS A 1 119 ? 14.805 -20.969 -9.492 1 96.12 119 LYS A CA 1
ATOM 1016 C C . LYS A 1 119 ? 16.172 -20.469 -9.039 1 96.12 119 LYS A C 1
ATOM 1018 O O . LYS A 1 119 ? 16.969 -21.25 -8.508 1 96.12 119 LYS A O 1
ATOM 1023 N N . TRP A 1 120 ? 16.422 -19.156 -9.156 1 96.88 120 TRP A N 1
ATOM 1024 C CA . TRP A 1 120 ? 17.688 -18.547 -8.781 1 96.88 120 TRP A CA 1
ATOM 1025 C C . TRP A 1 120 ? 17.578 -17.844 -7.426 1 96.88 120 TRP A C 1
ATOM 1027 O O . TRP A 1 120 ? 16.656 -17.062 -7.203 1 96.88 120 TRP A O 1
ATOM 1037 N N . GLU A 1 121 ? 18.422 -18.203 -6.582 1 97.25 121 GLU A N 1
ATOM 1038 C CA . GLU A 1 121 ? 18.516 -17.547 -5.277 1 97.25 121 GLU A CA 1
ATOM 1039 C C . GLU A 1 121 ? 19.812 -16.781 -5.125 1 97.25 121 GLU A C 1
ATOM 1041 O O . GLU A 1 121 ? 20.891 -17.281 -5.496 1 97.25 121 GLU A O 1
ATOM 1046 N N . TYR A 1 122 ? 19.656 -15.633 -4.426 1 97.62 122 TYR A N 1
ATOM 1047 C CA . TYR A 1 122 ? 20.812 -14.742 -4.371 1 97.62 122 TYR A CA 1
ATOM 1048 C C . TYR A 1 122 ? 21.094 -14.305 -2.939 1 97.62 122 TYR A C 1
ATOM 1050 O O . TYR A 1 122 ? 20.172 -13.938 -2.205 1 97.62 122 TYR A O 1
ATOM 1058 N N . GLU A 1 123 ? 22.234 -14.469 -2.605 1 97.75 123 GLU A N 1
ATOM 1059 C CA . GLU A 1 123 ? 22.812 -13.703 -1.497 1 97.75 123 GLU A CA 1
ATOM 1060 C C . GLU A 1 123 ? 23.547 -12.469 -1.997 1 97.75 123 GLU A C 1
ATOM 1062 O O . GLU A 1 123 ? 24.75 -12.523 -2.248 1 97.75 123 GLU A O 1
ATOM 1067 N N . GLU A 1 124 ? 22.891 -11.461 -1.993 1 97.12 124 GLU A N 1
ATOM 1068 C CA . GLU A 1 124 ? 23.297 -10.297 -2.771 1 97.12 124 GLU A CA 1
ATOM 1069 C C . GLU A 1 124 ? 24.625 -9.734 -2.268 1 97.12 124 GLU A C 1
ATOM 1071 O O . GLU A 1 124 ? 25.5 -9.383 -3.062 1 97.12 124 GLU A O 1
ATOM 1076 N N . ASP A 1 125 ? 24.781 -9.625 -0.956 1 97 125 ASP A N 1
ATOM 1077 C CA . ASP A 1 125 ? 26.031 -9.086 -0.404 1 97 125 ASP A CA 1
ATOM 1078 C C . ASP A 1 125 ? 27.219 -9.945 -0.805 1 97 125 ASP A C 1
ATOM 1080 O O . ASP A 1 125 ? 28.25 -9.422 -1.245 1 97 125 ASP A O 1
ATOM 1084 N N . LYS A 1 126 ? 27.125 -11.211 -0.708 1 97.31 126 LYS A N 1
ATOM 1085 C CA . LYS A 1 126 ? 28.188 -12.141 -1.069 1 97.31 126 LYS A CA 1
ATOM 1086 C C . LYS A 1 126 ? 28.484 -12.086 -2.564 1 97.31 126 LYS A C 1
ATOM 1088 O O . LYS A 1 126 ? 29.641 -12.133 -2.975 1 97.31 126 LYS A O 1
ATOM 1093 N N . LEU A 1 127 ? 27.422 -11.992 -3.283 1 98.06 127 LEU A N 1
ATOM 1094 C CA . LEU A 1 127 ? 27.578 -11.93 -4.734 1 98.06 127 LEU A CA 1
ATOM 1095 C C . LEU A 1 127 ? 28.312 -10.656 -5.145 1 98.06 127 LEU A C 1
ATOM 1097 O O . LEU A 1 127 ? 29.234 -10.711 -5.969 1 98.06 127 LEU A O 1
ATOM 1101 N N . VAL A 1 128 ? 27.938 -9.617 -4.574 1 98.12 128 VAL A N 1
ATOM 1102 C CA . VAL A 1 128 ? 28.578 -8.344 -4.879 1 98.12 128 VAL A CA 1
ATOM 1103 C C . VAL A 1 128 ? 30.062 -8.414 -4.52 1 98.12 128 VAL A C 1
ATOM 1105 O O . VAL A 1 128 ? 30.922 -7.992 -5.301 1 98.12 128 VAL A O 1
ATOM 1108 N N . GLU A 1 129 ? 30.438 -8.875 -3.355 1 97.75 129 GLU A N 1
ATOM 1109 C CA . GLU A 1 129 ? 31.812 -9.039 -2.932 1 97.75 129 GLU A CA 1
ATOM 1110 C C . GLU A 1 129 ? 32.594 -9.898 -3.924 1 97.75 129 GLU A C 1
ATOM 1112 O O . GLU A 1 129 ? 33.75 -9.57 -4.27 1 97.75 129 GLU A O 1
ATOM 1117 N N . TRP A 1 130 ? 32.031 -10.945 -4.348 1 97.5 130 TRP A N 1
ATOM 1118 C CA . TRP A 1 130 ? 32.656 -11.852 -5.297 1 97.5 130 TRP A CA 1
ATOM 1119 C C . TRP A 1 130 ? 32.938 -11.141 -6.621 1 97.5 130 TRP A C 1
ATOM 1121 O O . TRP A 1 130 ? 34.031 -11.227 -7.156 1 97.5 130 TRP A O 1
ATOM 1131 N N . LEU A 1 131 ? 31.922 -10.523 -7.121 1 97.75 131 LEU A N 1
ATOM 1132 C CA . LEU A 1 131 ? 32.062 -9.797 -8.383 1 97.75 131 LEU A CA 1
ATOM 1133 C C . LEU A 1 131 ? 33.219 -8.789 -8.297 1 97.75 131 LEU A C 1
ATOM 1135 O O . LEU A 1 131 ? 34 -8.672 -9.227 1 97.75 131 LEU A O 1
ATOM 1139 N N . GLU A 1 132 ? 33.188 -8.102 -7.211 1 97.38 132 GLU A N 1
ATOM 1140 C CA . GLU A 1 132 ? 34.25 -7.117 -7.008 1 97.38 132 GLU A CA 1
ATOM 1141 C C . GLU A 1 132 ? 35.625 -7.781 -7 1 97.38 132 GLU A C 1
ATOM 1143 O O . GLU A 1 132 ? 36.594 -7.27 -7.602 1 97.38 132 GLU A O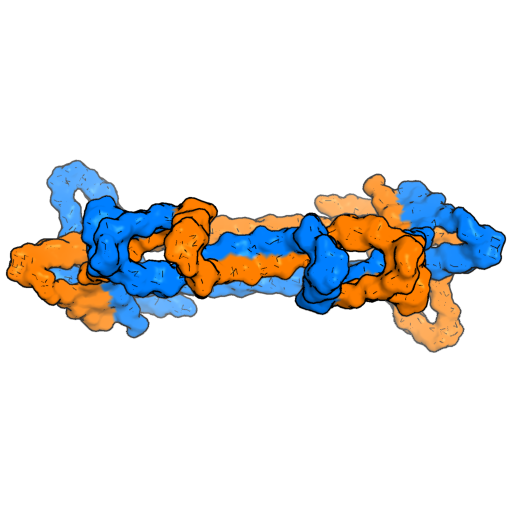 1
ATOM 1148 N N . SER A 1 133 ? 35.781 -8.906 -6.301 1 97.06 133 SER A N 1
ATOM 1149 C CA . SER A 1 133 ? 37.062 -9.625 -6.199 1 97.06 133 SER A CA 1
ATOM 1150 C C . SER A 1 133 ? 37.531 -10.109 -7.566 1 97.06 133 SER A C 1
ATOM 1152 O O . SER A 1 133 ? 38.719 -10.227 -7.809 1 97.06 133 SER A O 1
ATOM 1154 N N . MET A 1 134 ? 36.625 -10.336 -8.5 1 95.75 134 MET A N 1
ATOM 1155 C CA . MET A 1 134 ? 36.938 -10.836 -9.844 1 95.75 134 MET A CA 1
ATOM 1156 C C . MET A 1 134 ? 37.125 -9.68 -10.82 1 95.75 134 MET A C 1
ATOM 1158 O O . MET A 1 134 ? 37.469 -9.898 -11.984 1 95.75 134 MET A O 1
ATOM 1162 N N . GLY A 1 135 ? 36.875 -8.492 -10.344 1 95.94 135 GLY A N 1
ATOM 1163 C CA . GLY A 1 135 ? 37.062 -7.312 -11.18 1 95.94 135 GLY A CA 1
ATOM 1164 C C . GLY A 1 135 ? 35.875 -7.043 -12.086 1 95.94 135 GLY A C 1
ATOM 1165 O O . GLY A 1 135 ? 35.969 -6.312 -13.07 1 95.94 135 GLY A O 1
ATOM 1166 N N . LEU A 1 136 ? 34.75 -7.582 -11.828 1 96.56 136 LEU A N 1
ATOM 1167 C CA . LEU A 1 136 ? 33.562 -7.438 -12.656 1 96.56 136 LEU A CA 1
ATOM 1168 C C . LEU A 1 136 ? 32.656 -6.348 -12.109 1 96.56 136 LEU A C 1
ATOM 1170 O O . LEU A 1 136 ? 31.453 -6.582 -11.898 1 96.56 136 LEU A O 1
ATOM 1174 N N . ASN A 1 137 ? 33.031 -5.176 -12.008 1 96.88 137 ASN A N 1
ATOM 1175 C CA . ASN A 1 137 ? 32.312 -4.066 -11.391 1 96.88 137 ASN A CA 1
ATOM 1176 C C . ASN A 1 137 ? 31.156 -3.59 -12.273 1 96.88 137 ASN A C 1
ATOM 1178 O O . ASN A 1 137 ? 30.188 -3.008 -11.773 1 96.88 137 ASN A O 1
ATOM 1182 N N . GLU A 1 138 ? 31.234 -3.852 -13.562 1 96.81 138 GLU A N 1
ATOM 1183 C CA . GLU A 1 138 ? 30.188 -3.451 -14.492 1 96.81 138 GLU A CA 1
ATOM 1184 C C . GLU A 1 138 ? 28.891 -4.211 -14.227 1 96.81 138 GLU A C 1
ATOM 1186 O O . GLU A 1 138 ? 27.812 -3.812 -14.703 1 96.81 138 GLU A O 1
ATOM 1191 N N . MET A 1 139 ? 29.016 -5.242 -13.492 1 97.75 139 MET A N 1
ATOM 1192 C CA . MET A 1 139 ? 27.844 -6.062 -13.195 1 97.75 139 MET A CA 1
ATOM 1193 C C . MET A 1 139 ? 27.234 -5.664 -11.852 1 97.75 139 MET A C 1
ATOM 1195 O O . MET A 1 139 ? 26.406 -6.387 -11.312 1 97.75 139 MET A O 1
ATOM 1199 N N . ILE A 1 140 ? 27.641 -4.629 -11.281 1 98.19 140 ILE A N 1
ATOM 1200 C CA . ILE A 1 140 ? 27.156 -4.125 -10 1 98.19 140 ILE A CA 1
ATOM 1201 C C . ILE A 1 140 ? 26.516 -2.75 -10.195 1 98.19 140 ILE A C 1
ATOM 1203 O O . ILE A 1 140 ? 27.125 -1.854 -10.789 1 98.19 140 ILE A O 1
ATOM 1207 N N . ARG A 1 141 ? 25.328 -2.654 -9.828 1 97.31 141 ARG A N 1
ATOM 1208 C CA . ARG A 1 141 ? 24.641 -1.362 -9.812 1 97.31 141 ARG A CA 1
ATOM 1209 C C . ARG A 1 141 ? 24.953 -0.59 -8.539 1 97.31 141 ARG A C 1
ATOM 1211 O O . ARG A 1 141 ? 24.797 -1.115 -7.434 1 97.31 141 ARG A O 1
ATOM 1218 N N . VAL A 1 142 ? 25.359 0.553 -8.68 1 96.5 142 VAL A N 1
ATOM 1219 C CA . VAL A 1 142 ? 25.719 1.384 -7.543 1 96.5 142 VAL A CA 1
ATOM 1220 C C . VAL A 1 142 ? 24.766 2.562 -7.426 1 96.5 142 VAL A C 1
ATOM 1222 O O . VAL A 1 142 ? 24.562 3.314 -8.383 1 96.5 142 VAL A O 1
ATOM 1225 N N . VAL A 1 143 ? 24.172 2.668 -6.32 1 95.81 143 VAL A N 1
ATOM 1226 C CA . VAL A 1 143 ? 23.266 3.787 -6.051 1 95.81 143 VAL A CA 1
ATOM 1227 C C . VAL A 1 143 ? 23.844 4.656 -4.938 1 95.81 143 VAL A C 1
ATOM 1229 O O . VAL A 1 143 ? 24.203 4.152 -3.867 1 95.81 143 VAL A O 1
ATOM 1232 N N . LYS A 1 144 ? 23.922 5.871 -5.18 1 97.31 144 LYS A N 1
ATOM 1233 C CA . LYS A 1 144 ? 24.484 6.816 -4.215 1 97.31 144 LYS A CA 1
ATOM 1234 C C . LYS A 1 144 ? 23.422 7.785 -3.717 1 97.31 144 LYS A C 1
ATOM 1236 O O . LYS A 1 144 ? 22.656 8.336 -4.508 1 97.31 144 LYS A O 1
ATOM 1241 N N . GLU A 1 145 ? 23.359 7.871 -2.428 1 96.94 145 GLU A N 1
ATOM 1242 C CA . GLU A 1 145 ? 22.406 8.789 -1.795 1 96.94 145 GLU A CA 1
ATOM 1243 C C . GLU A 1 145 ? 23.094 9.633 -0.727 1 96.94 145 GLU A C 1
ATOM 1245 O O . GLU A 1 145 ? 23.938 9.133 0.032 1 96.94 145 GLU A O 1
ATOM 1250 N N . PRO A 1 146 ? 22.828 10.891 -0.67 1 97.81 146 PRO A N 1
ATOM 1251 C CA . PRO A 1 146 ? 23.422 11.711 0.388 1 97.81 146 PRO A CA 1
ATOM 1252 C C . PRO A 1 146 ? 22.859 11.398 1.77 1 97.81 146 PRO A C 1
ATOM 1254 O O . PRO A 1 146 ? 21.656 11.117 1.899 1 97.81 146 PRO A O 1
ATOM 1257 N N . ILE A 1 147 ? 23.656 11.352 2.787 1 97.5 147 ILE A N 1
ATOM 1258 C CA . ILE A 1 147 ? 23.203 11.266 4.172 1 97.5 147 ILE A CA 1
ATOM 1259 C C . ILE A 1 147 ? 22.781 12.641 4.668 1 97.5 147 ILE A C 1
ATOM 1261 O O . ILE A 1 147 ? 23.609 13.406 5.18 1 97.5 147 ILE A O 1
ATOM 1265 N N . LYS A 1 148 ? 21.562 12.859 4.594 1 96.75 148 LYS A N 1
ATOM 1266 C CA . LYS A 1 148 ? 20.969 14.195 4.75 1 96.75 148 LYS A CA 1
ATOM 1267 C C . LYS A 1 148 ? 21.281 14.766 6.133 1 96.75 148 LYS A C 1
ATOM 1269 O O . LYS A 1 148 ? 21.547 15.961 6.27 1 96.75 148 LYS A O 1
ATOM 1274 N N . ASN A 1 149 ? 21.266 13.977 7.141 1 96.31 149 ASN A N 1
ATOM 1275 C CA . ASN A 1 149 ? 21.578 14.438 8.492 1 96.31 149 ASN A CA 1
ATOM 1276 C C . ASN A 1 149 ? 22.984 15.008 8.57 1 96.31 149 ASN A C 1
ATOM 1278 O O . ASN A 1 149 ? 23.219 16 9.266 1 96.31 149 ASN A O 1
ATOM 1282 N N . GLU A 1 150 ? 23.953 14.375 7.922 1 95.81 150 GLU A N 1
ATOM 1283 C CA . GLU A 1 150 ? 25.344 14.844 7.902 1 95.81 150 GLU A CA 1
ATOM 1284 C C . GLU A 1 150 ? 25.484 16.125 7.094 1 95.81 150 GLU A C 1
ATOM 1286 O O . GLU A 1 150 ? 26.25 17.016 7.461 1 95.81 150 GLU A O 1
ATOM 1291 N N . VAL A 1 151 ? 24.719 16.188 6.023 1 95.56 151 VAL A N 1
ATOM 1292 C CA . VAL A 1 151 ? 24.766 17.375 5.176 1 95.56 151 VAL A CA 1
ATOM 1293 C C . VAL A 1 151 ? 24.297 18.594 5.969 1 95.56 151 VAL A C 1
ATOM 1295 O O . VAL A 1 151 ? 24.891 19.672 5.879 1 95.56 151 VAL A O 1
ATOM 1298 N N . LYS A 1 152 ? 23.266 18.422 6.723 1 95.62 152 LYS A N 1
ATOM 1299 C CA . LYS A 1 152 ? 22.719 19.5 7.539 1 95.62 152 LYS A CA 1
ATOM 1300 C C . LYS A 1 152 ? 23.766 20.031 8.516 1 95.62 152 LYS A C 1
ATOM 1302 O O . LYS A 1 152 ? 23.812 21.234 8.789 1 95.62 152 LYS A O 1
ATOM 1307 N N . LYS A 1 153 ? 24.625 19.203 8.977 1 95.25 153 LYS A N 1
ATOM 1308 C CA . LYS A 1 153 ? 25.656 19.562 9.938 1 95.25 153 LYS A CA 1
ATOM 1309 C C . LYS A 1 153 ? 26.719 20.453 9.297 1 95.25 153 LYS A C 1
ATOM 1311 O O . LYS A 1 153 ? 27.453 21.156 10 1 95.25 153 LYS A O 1
ATOM 1316 N N . LEU A 1 154 ? 26.812 20.406 8.055 1 94.5 154 LEU A N 1
ATOM 1317 C CA . LEU A 1 154 ? 27.797 21.203 7.336 1 94.5 154 LEU A CA 1
ATOM 1318 C C . LEU A 1 154 ? 27.344 22.656 7.254 1 94.5 154 LEU A C 1
ATOM 1320 O O . LEU A 1 154 ? 28.141 23.547 6.953 1 94.5 154 LEU A O 1
ATOM 1324 N N . ALA A 1 155 ? 26.109 22.859 7.445 1 94.44 155 ALA A N 1
ATOM 1325 C CA . ALA A 1 155 ? 25.531 24.188 7.25 1 94.44 155 ALA A CA 1
ATOM 1326 C C . ALA A 1 155 ? 26 25.156 8.336 1 94.44 155 ALA A C 1
ATOM 1328 O O . ALA A 1 155 ? 25.812 24.891 9.531 1 94.44 155 ALA A O 1
ATOM 1329 N N . ALA A 1 156 ? 26.641 26.172 7.984 1 94.94 156 ALA A N 1
ATOM 1330 C CA . ALA A 1 156 ? 27.047 27.219 8.922 1 94.94 156 ALA A CA 1
ATOM 1331 C C . ALA A 1 156 ? 26.094 28.406 8.875 1 94.94 156 ALA A C 1
ATOM 1333 O O . ALA A 1 156 ? 25.797 29.016 9.898 1 94.94 156 ALA A O 1
ATOM 1334 N N . GLN A 1 157 ? 25.641 28.703 7.727 1 95.25 157 GLN A N 1
ATOM 1335 C CA . GLN A 1 157 ? 24.719 29.812 7.527 1 95.25 157 GLN A CA 1
ATOM 1336 C C . GLN A 1 157 ? 23.75 29.516 6.379 1 95.25 157 GLN A C 1
ATOM 1338 O O . GLN A 1 157 ? 24.062 28.75 5.473 1 95.25 157 GLN A O 1
ATOM 1343 N N . ILE A 1 158 ? 22.594 30.094 6.539 1 95.25 158 ILE A N 1
ATOM 1344 C CA . ILE A 1 158 ? 21.609 30.031 5.461 1 95.25 158 ILE A CA 1
ATOM 1345 C C . ILE A 1 158 ? 21.312 31.438 4.949 1 95.25 158 ILE A C 1
ATOM 1347 O O . ILE A 1 158 ? 20.906 32.312 5.719 1 95.25 158 ILE A O 1
ATOM 1351 N N . LYS A 1 159 ? 21.609 31.656 3.633 1 94.06 159 LYS A N 1
ATOM 1352 C CA . LYS A 1 159 ? 21.359 32.969 3.018 1 94.06 159 LYS A CA 1
ATOM 1353 C C . LYS A 1 159 ? 20.484 32.812 1.772 1 94.06 159 LYS A C 1
ATOM 1355 O O . LYS A 1 159 ? 20.875 32.156 0.809 1 94.06 159 LYS A O 1
ATOM 1360 N N . GLU A 1 160 ? 19.281 33.469 1.805 1 93.56 160 GLU A N 1
ATOM 1361 C CA . GLU A 1 160 ? 18.359 33.438 0.675 1 93.56 160 GLU A CA 1
ATOM 1362 C C . GLU A 1 160 ? 18.094 32 0.214 1 93.56 160 GLU A C 1
ATOM 1364 O O . GLU A 1 160 ? 18.141 31.719 -0.983 1 93.56 160 GLU A O 1
ATOM 1369 N N . GLY A 1 161 ? 18.047 31.109 1.09 1 95.38 161 GLY A N 1
ATOM 1370 C CA . GLY A 1 161 ? 17.703 29.734 0.792 1 95.38 161 GLY A CA 1
ATOM 1371 C C . GLY A 1 161 ? 18.906 28.859 0.473 1 95.38 161 GLY A C 1
ATOM 1372 O O . GLY A 1 161 ? 18.781 27.656 0.306 1 95.38 161 GLY A O 1
ATOM 1373 N N . GLN A 1 162 ? 20.047 29.531 0.358 1 96.94 162 GLN A N 1
ATOM 1374 C CA . GLN A 1 162 ? 21.266 28.781 0.065 1 96.94 162 GLN A CA 1
ATOM 1375 C C . GLN A 1 162 ? 21.984 28.391 1.349 1 96.94 162 GLN A C 1
ATOM 1377 O O . GLN A 1 162 ? 22.031 29.156 2.305 1 96.94 162 GLN A O 1
ATOM 1382 N N . VAL A 1 163 ? 22.469 27.234 1.31 1 97.31 163 VAL A N 1
ATOM 1383 C CA . VAL A 1 163 ? 23.188 26.719 2.475 1 97.31 163 VAL A CA 1
ATOM 1384 C C . VAL A 1 163 ? 24.688 26.938 2.295 1 97.31 163 VAL A C 1
ATOM 1386 O O . VAL A 1 163 ? 25.281 26.469 1.319 1 97.31 163 VAL A O 1
ATOM 1389 N N . ILE A 1 164 ? 25.297 27.688 3.256 1 97.19 164 ILE A N 1
ATOM 1390 C CA . ILE A 1 164 ? 26.703 28.062 3.156 1 97.19 164 ILE A CA 1
ATOM 1391 C C . ILE A 1 164 ? 27.5 27.375 4.266 1 97.19 164 ILE A C 1
ATOM 1393 O O . ILE A 1 164 ? 27.094 27.375 5.426 1 97.19 164 ILE A O 1
ATOM 1397 N N . THR A 1 165 ? 28.594 26.75 3.92 1 96.62 165 THR A N 1
ATOM 1398 C CA . THR A 1 165 ? 29.453 26.047 4.871 1 96.62 165 THR A CA 1
ATOM 1399 C C . THR A 1 165 ? 30.312 27.047 5.641 1 96.62 165 THR A C 1
ATOM 1401 O O . THR A 1 165 ? 30.312 28.234 5.336 1 96.62 165 THR A O 1
ATOM 1404 N N . GLU A 1 166 ? 31.031 26.547 6.734 1 94.69 166 GLU A N 1
ATOM 1405 C CA . GLU A 1 166 ? 31.922 27.375 7.551 1 94.69 166 GLU A CA 1
ATOM 1406 C C . GLU A 1 166 ? 33 28.031 6.695 1 94.69 166 GLU A C 1
ATOM 1408 O O . GLU A 1 166 ? 33.406 29.156 6.977 1 94.69 166 GLU A O 1
ATOM 1413 N N . ASP A 1 167 ? 33.406 27.375 5.566 1 93.5 167 ASP A N 1
ATOM 1414 C CA . ASP A 1 167 ? 34.469 27.875 4.684 1 93.5 167 ASP A CA 1
ATOM 1415 C C . ASP A 1 167 ? 33.906 28.828 3.645 1 93.5 167 ASP A C 1
ATOM 1417 O O . ASP A 1 167 ? 34.625 29.328 2.783 1 93.5 167 ASP A O 1
ATOM 1421 N N . GLY A 1 168 ? 32.656 29.094 3.66 1 94.06 168 GLY A N 1
ATOM 1422 C CA . GLY A 1 168 ? 32.031 30.078 2.783 1 94.06 168 GLY A CA 1
ATOM 1423 C C . GLY A 1 168 ? 31.562 29.484 1.469 1 94.06 168 GLY A C 1
ATOM 1424 O O . GLY A 1 168 ? 31.234 30.219 0.532 1 94.06 168 GLY A O 1
ATOM 1425 N N . LEU A 1 169 ? 31.5 28.188 1.36 1 95.56 169 LEU A N 1
ATOM 1426 C CA . LEU A 1 169 ? 31.094 27.531 0.12 1 95.56 169 LEU A CA 1
ATOM 1427 C C . LEU A 1 169 ? 29.594 27.234 0.122 1 95.56 169 LEU A C 1
ATOM 1429 O O . LEU A 1 169 ? 29.047 26.844 1.151 1 95.56 169 LEU A O 1
ATOM 1433 N N . ILE A 1 170 ? 29.062 27.406 -0.998 1 97 170 ILE A N 1
ATOM 1434 C CA . ILE A 1 170 ? 27.656 27.062 -1.166 1 97 170 ILE A CA 1
ATOM 1435 C C . ILE A 1 170 ? 27.5 25.578 -1.453 1 97 170 ILE A C 1
ATOM 1437 O O . ILE A 1 170 ? 28.188 25.031 -2.324 1 97 170 ILE A O 1
ATOM 1441 N N . ILE A 1 171 ? 26.656 24.969 -0.665 1 97.19 171 ILE A N 1
ATOM 1442 C CA . ILE A 1 171 ? 26.391 23.547 -0.92 1 97.19 171 ILE A CA 1
ATOM 1443 C C . ILE A 1 171 ? 25.422 23.406 -2.096 1 97.19 171 ILE A C 1
ATOM 1445 O O . ILE A 1 171 ? 24.281 23.844 -2.016 1 97.19 171 ILE A O 1
ATOM 1449 N N . GLU A 1 172 ? 25.844 22.781 -3.119 1 96.94 172 GLU A N 1
ATOM 1450 C CA . GLU A 1 172 ? 24.984 22.609 -4.289 1 96.94 172 GLU A CA 1
ATOM 1451 C C . GLU A 1 172 ? 23.969 21.5 -4.059 1 96.94 172 GLU A C 1
ATOM 1453 O O . GLU A 1 172 ? 24.266 20.5 -3.385 1 96.94 172 GLU A O 1
ATOM 1458 N N . GLY A 1 173 ? 22.703 21.672 -4.629 1 97.62 173 GLY A N 1
ATOM 1459 C CA . GLY A 1 173 ? 21.672 20.641 -4.574 1 97.62 173 GLY A CA 1
ATOM 1460 C C . GLY A 1 173 ? 20.812 20.734 -3.33 1 97.62 173 GLY A C 1
ATOM 1461 O O . GLY A 1 173 ? 20.016 19.828 -3.061 1 97.62 173 GLY A O 1
ATOM 1462 N N . VAL A 1 1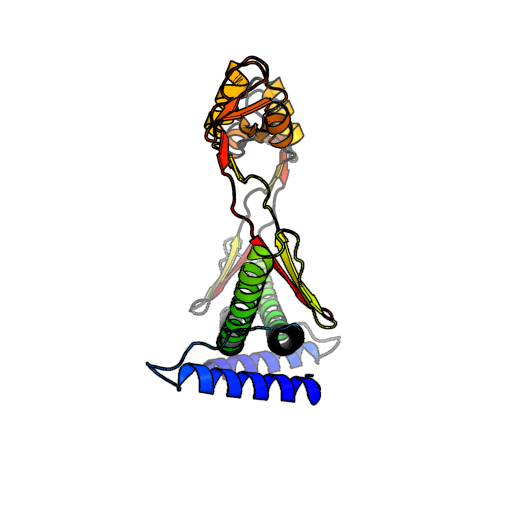74 ? 21 21.656 -2.518 1 97.56 174 VAL A N 1
ATOM 1463 C CA . VAL A 1 174 ? 20.203 21.828 -1.312 1 97.56 174 VAL A CA 1
ATOM 1464 C C . VAL A 1 174 ? 19.594 23.234 -1.289 1 97.56 174 VAL A C 1
ATOM 1466 O O . VAL A 1 174 ? 20.281 24.219 -1.577 1 97.56 174 VAL A O 1
ATOM 1469 N N . LYS A 1 175 ? 18.359 23.266 -1.038 1 96.81 175 LYS A N 1
ATOM 1470 C CA . LYS A 1 175 ? 17.656 24.531 -0.859 1 96.81 175 LYS A CA 1
ATOM 1471 C C . LYS A 1 175 ? 16.812 24.531 0.406 1 96.81 175 LYS A C 1
ATOM 1473 O O . LYS A 1 175 ? 16.172 23.516 0.716 1 96.81 175 LYS A O 1
ATOM 1478 N N . VAL A 1 176 ? 16.828 25.609 1.074 1 97.31 176 VAL A N 1
ATOM 1479 C CA . VAL A 1 176 ? 16.062 25.719 2.314 1 97.31 176 VAL A CA 1
ATOM 1480 C C . VAL A 1 176 ? 14.984 26.797 2.172 1 97.31 176 VAL A C 1
ATOM 1482 O O . VAL A 1 176 ? 15.258 27.906 1.701 1 97.31 176 VAL A O 1
ATOM 1485 N N . ILE A 1 177 ? 13.812 26.391 2.545 1 96.62 177 ILE A N 1
ATOM 1486 C CA . ILE A 1 177 ? 12.68 27.297 2.42 1 96.62 177 ILE A CA 1
ATOM 1487 C C . ILE A 1 177 ? 12.094 27.578 3.801 1 96.62 177 ILE A C 1
ATOM 1489 O O . ILE A 1 177 ? 11.828 26.656 4.574 1 96.62 177 ILE A O 1
ATOM 1493 N N . GLU A 1 178 ? 11.953 28.828 4.117 1 95 178 GLU A N 1
ATOM 1494 C CA . GLU A 1 178 ? 11.273 29.219 5.352 1 95 178 GLU A CA 1
ATOM 1495 C C . GLU A 1 178 ? 9.773 28.969 5.258 1 95 178 GLU A C 1
ATOM 1497 O O . GLU A 1 178 ? 9.172 29.156 4.195 1 95 178 GLU A O 1
ATOM 1502 N N . GLN A 1 179 ? 9.25 28.594 6.348 1 95.25 179 GLN A N 1
ATOM 1503 C CA . GLN A 1 179 ? 7.816 28.344 6.398 1 95.25 179 GLN A CA 1
ATOM 1504 C C . GLN A 1 179 ? 7.129 29.281 7.387 1 95.25 179 GLN A C 1
ATOM 1506 O O . GLN A 1 179 ? 7.684 29.594 8.438 1 95.25 179 GLN A O 1
ATOM 1511 N N . PRO A 1 180 ? 5.898 29.703 6.91 1 94.19 180 PRO A N 1
ATOM 1512 C CA . PRO A 1 180 ? 5.156 30.562 7.832 1 94.19 180 PRO A CA 1
ATOM 1513 C C . PRO A 1 180 ? 4.688 29.828 9.086 1 94.19 180 PRO A C 1
ATOM 1515 O O . PRO A 1 180 ? 4.723 28.594 9.125 1 94.19 180 PRO A O 1
ATOM 1518 N N . GLU A 1 181 ? 4.332 30.641 10.07 1 95.25 181 GLU A N 1
ATOM 1519 C CA . GLU A 1 181 ? 3.768 30.016 11.273 1 95.25 181 GLU A CA 1
ATOM 1520 C C . GLU A 1 181 ? 2.521 29.203 10.938 1 95.25 181 GLU A C 1
ATOM 1522 O O . GLU A 1 181 ? 1.808 29.516 9.984 1 95.25 181 GLU A O 1
ATOM 1527 N N . LYS A 1 182 ? 2.352 28.234 11.648 1 96.19 182 LYS A N 1
ATOM 1528 C CA . LYS A 1 182 ? 1.202 27.359 11.438 1 96.19 182 LYS A CA 1
ATOM 1529 C C . LYS A 1 182 ? 0.27 27.375 12.641 1 96.19 182 LYS A C 1
ATOM 1531 O O . LYS A 1 182 ? 0.728 27.344 13.789 1 96.19 182 LYS A O 1
ATOM 1536 N N . LEU A 1 183 ? -1.107 27.547 12.305 1 97.06 183 LEU A N 1
ATOM 1537 C CA . LEU A 1 183 ? -2.111 27.438 13.359 1 97.06 183 LEU A CA 1
ATOM 1538 C C . LEU A 1 183 ? -2.191 26 13.875 1 97.06 183 LEU A C 1
ATOM 1540 O O . LEU A 1 183 ? -2.387 25.062 13.094 1 97.06 183 LEU A O 1
ATOM 1544 N N . VAL A 1 184 ? -1.967 25.797 15.195 1 97.44 184 VAL A N 1
ATOM 1545 C CA . VAL A 1 184 ? -2.082 24.484 15.828 1 97.44 184 VAL A CA 1
ATOM 1546 C C . VAL A 1 184 ? -3.262 24.484 16.797 1 97.44 184 VAL A C 1
ATOM 1548 O O . VAL A 1 184 ? -3.326 25.312 17.703 1 97.44 184 VAL A O 1
ATOM 1551 N N . ILE A 1 185 ? -4.199 23.641 16.531 1 98 185 ILE A N 1
ATOM 1552 C CA . ILE A 1 185 ? -5.383 23.516 17.375 1 98 185 ILE A CA 1
ATOM 1553 C C . ILE A 1 185 ? -5.41 22.141 18.031 1 98 185 ILE A C 1
ATOM 1555 O O . ILE A 1 185 ? -5.336 21.125 17.344 1 98 185 ILE A O 1
ATOM 1559 N N . GLU A 1 186 ? -5.453 22.109 19.344 1 97.88 186 GLU A N 1
ATOM 1560 C CA . GLU A 1 186 ? -5.555 20.875 20.125 1 97.88 186 GLU A CA 1
ATOM 1561 C C . GLU A 1 186 ? -6.902 20.781 20.828 1 97.88 186 GLU A C 1
ATOM 1563 O O . GLU A 1 186 ? -7.305 21.688 21.547 1 97.88 186 GLU A O 1
ATOM 1568 N N . ILE A 1 187 ? -7.559 19.703 20.531 1 96.94 187 ILE A N 1
ATOM 1569 C CA . ILE A 1 187 ? -8.859 19.484 21.141 1 96.94 187 ILE A CA 1
ATOM 1570 C C . ILE A 1 187 ? -8.719 18.547 22.344 1 96.94 187 ILE A C 1
ATOM 1572 O O . ILE A 1 187 ? -8.102 17.484 22.234 1 96.94 187 ILE A O 1
ATOM 1576 N N . ASN A 1 188 ? -9.227 18.984 23.469 1 91.69 188 ASN A N 1
ATOM 1577 C CA . ASN A 1 188 ? -9.156 18.156 24.656 1 91.69 188 ASN A CA 1
ATOM 1578 C C . ASN A 1 188 ? -10.234 17.078 24.656 1 91.69 188 ASN A C 1
ATOM 1580 O O . ASN A 1 188 ? -11.359 17.312 24.219 1 91.69 188 ASN A O 1
ATOM 1584 N N . ASP A 1 189 ? -9.883 15.812 25.047 1 81.94 189 ASP A N 1
ATOM 1585 C CA . ASP A 1 189 ? -10.781 14.664 25.047 1 81.94 189 ASP A CA 1
ATOM 1586 C C . ASP A 1 189 ? -11.828 14.789 26.156 1 81.94 189 ASP A C 1
ATOM 1588 O O . ASP A 1 189 ? -11.57 15.406 27.188 1 81.94 189 ASP A O 1
ATOM 1592 N N . MET B 1 1 ? -24.125 -11.727 -13.016 1 76.38 1 MET B N 1
ATOM 1593 C CA . MET B 1 1 ? -24.922 -12.75 -12.344 1 76.38 1 MET B CA 1
ATOM 1594 C C . MET B 1 1 ? -24.734 -14.109 -13.016 1 76.38 1 MET B C 1
ATOM 1596 O O . MET B 1 1 ? -24.516 -14.18 -14.227 1 76.38 1 MET B O 1
ATOM 1600 N N . LEU B 1 2 ? -24.688 -15.172 -12.148 1 81.12 2 LEU B N 1
ATOM 1601 C CA . LEU B 1 2 ? -24.547 -16.516 -12.688 1 81.12 2 LEU B CA 1
ATOM 1602 C C . LEU B 1 2 ? -25.797 -16.922 -13.469 1 81.12 2 LEU B C 1
ATOM 1604 O O . LEU B 1 2 ? -26.922 -16.672 -13.031 1 81.12 2 LEU B O 1
ATOM 1608 N N . ASN B 1 3 ? -25.578 -17.516 -14.695 1 80.44 3 ASN B N 1
ATOM 1609 C CA . ASN B 1 3 ? -26.719 -18.016 -15.461 1 80.44 3 ASN B CA 1
ATOM 1610 C C . ASN B 1 3 ? -27.203 -19.359 -14.922 1 80.44 3 ASN B C 1
ATOM 1612 O O . ASN B 1 3 ? -26.609 -19.922 -14 1 80.44 3 ASN B O 1
ATOM 1616 N N . GLU B 1 4 ? -28.469 -19.75 -15.406 1 80.25 4 GLU B N 1
ATOM 1617 C CA . GLU B 1 4 ? -29.109 -20.953 -14.906 1 80.25 4 GLU B CA 1
ATOM 1618 C C . GLU B 1 4 ? -28.219 -22.188 -15.062 1 80.25 4 GLU B C 1
ATOM 1620 O O . GLU B 1 4 ? -28.188 -23.047 -14.188 1 80.25 4 GLU B O 1
ATOM 1625 N N . LEU B 1 5 ? -27.516 -22.266 -16.078 1 81.25 5 LEU B N 1
ATOM 1626 C CA . LEU B 1 5 ? -26.625 -23.391 -16.344 1 81.25 5 LEU B CA 1
ATOM 1627 C C . LEU B 1 5 ? -25.484 -23.422 -15.328 1 81.25 5 LEU B C 1
ATOM 1629 O O . LEU B 1 5 ? -25.125 -24.484 -14.812 1 81.25 5 LEU B O 1
ATOM 1633 N N . GLU B 1 6 ? -24.984 -22.344 -15.094 1 81.25 6 GLU B N 1
ATOM 1634 C CA . GLU B 1 6 ? -23.891 -22.219 -14.141 1 81.25 6 GLU B CA 1
ATOM 1635 C C . GLU B 1 6 ? -24.344 -22.594 -12.734 1 81.25 6 GLU B C 1
ATOM 1637 O O . GLU B 1 6 ? -23.625 -23.281 -12 1 81.25 6 GLU B O 1
ATOM 1642 N N . LEU B 1 7 ? -25.469 -22.156 -12.43 1 83.69 7 LEU B N 1
ATOM 1643 C CA . LEU B 1 7 ? -26.047 -22.5 -11.125 1 83.69 7 LEU B CA 1
ATOM 1644 C C . LEU B 1 7 ? -26.25 -24 -10.992 1 83.69 7 LEU B C 1
ATOM 1646 O O . LEU B 1 7 ? -26 -24.578 -9.938 1 83.69 7 LEU B O 1
ATOM 1650 N N . LEU B 1 8 ? -26.656 -24.531 -12.07 1 81.06 8 LEU B N 1
ATOM 1651 C CA . LEU B 1 8 ? -26.859 -25.969 -12.086 1 81.06 8 LEU B CA 1
ATOM 1652 C C . LEU B 1 8 ? -25.531 -26.719 -11.914 1 81.06 8 LEU B C 1
ATOM 1654 O O . LEU B 1 8 ? -25.469 -27.703 -11.18 1 81.06 8 LEU B O 1
ATOM 1658 N N . GLU B 1 9 ? -24.625 -26.266 -12.531 1 83.25 9 GLU B N 1
ATOM 1659 C CA . GLU B 1 9 ? -23.297 -26.875 -12.438 1 83.25 9 GLU B CA 1
ATOM 1660 C C . GLU B 1 9 ? -22.766 -26.844 -11.008 1 83.25 9 GLU B C 1
ATOM 1662 O O . GLU B 1 9 ? -22.188 -27.812 -10.531 1 83.25 9 GLU B O 1
ATOM 1667 N N . ILE B 1 10 ? -22.969 -25.844 -10.328 1 83.44 10 ILE B N 1
ATOM 1668 C CA . ILE B 1 10 ? -22.5 -25.672 -8.953 1 83.44 10 ILE B CA 1
ATOM 1669 C C . ILE B 1 10 ? -23.25 -26.625 -8.031 1 83.44 10 ILE B C 1
ATOM 1671 O O . ILE B 1 10 ? -22.641 -27.312 -7.199 1 83.44 10 ILE B O 1
ATOM 1675 N N . ARG B 1 11 ? -24.469 -26.641 -8.188 1 79.25 11 ARG B N 1
ATOM 1676 C CA . ARG B 1 11 ? -25.297 -27.531 -7.371 1 79.25 11 ARG B CA 1
ATOM 1677 C C . ARG B 1 11 ? -24.891 -28.984 -7.566 1 79.25 11 ARG B C 1
ATOM 1679 O O . ARG B 1 11 ? -24.797 -29.75 -6.598 1 79.25 11 ARG B O 1
ATOM 1686 N N . GLU B 1 12 ? -24.703 -29.281 -8.789 1 79.19 12 GLU B N 1
ATOM 1687 C CA . GLU B 1 12 ? -24.25 -30.641 -9.117 1 79.19 12 GLU B CA 1
ATOM 1688 C C . GLU B 1 12 ? -22.891 -30.938 -8.484 1 79.19 12 GLU B C 1
ATOM 1690 O O . GLU B 1 12 ? -22.672 -32.031 -7.965 1 79.19 12 GLU B O 1
ATOM 1695 N N . ALA B 1 13 ? -22.094 -30 -8.586 1 81.75 13 ALA B N 1
ATOM 1696 C CA . ALA B 1 13 ? -20.766 -30.172 -8.016 1 81.75 13 ALA B CA 1
ATOM 1697 C C . ALA B 1 13 ? -20.828 -30.344 -6.504 1 81.75 13 ALA B C 1
ATOM 1699 O O . ALA B 1 13 ? -20.156 -31.203 -5.938 1 81.75 13 ALA B O 1
ATOM 1700 N N . GLU B 1 14 ? -21.594 -29.594 -5.871 1 84.5 14 GLU B N 1
ATOM 1701 C CA . GLU B 1 14 ? -21.75 -29.656 -4.418 1 84.5 14 GLU B CA 1
ATOM 1702 C C . GLU B 1 14 ? -22.328 -31 -3.973 1 84.5 14 GLU B C 1
ATOM 1704 O O . GLU B 1 14 ? -21.859 -31.594 -2.998 1 84.5 14 GLU B O 1
ATOM 1709 N N . ASN B 1 15 ? -23.312 -31.406 -4.68 1 80.06 15 ASN B N 1
ATOM 1710 C CA . ASN B 1 15 ? -23.906 -32.719 -4.395 1 80.06 15 ASN B CA 1
ATOM 1711 C C . ASN B 1 15 ? -22.891 -33.844 -4.57 1 80.06 15 ASN B C 1
ATOM 1713 O O . ASN B 1 15 ? -22.844 -34.75 -3.754 1 80.06 15 ASN B O 1
ATOM 1717 N N . PHE B 1 16 ? -22.203 -33.719 -5.633 1 80.81 16 PHE B N 1
ATOM 1718 C CA . PHE B 1 16 ? -21.172 -34.688 -5.926 1 80.81 16 PHE B CA 1
ATOM 1719 C C . PHE B 1 16 ? -20.141 -34.75 -4.805 1 80.81 16 PHE B C 1
ATOM 1721 O O . PHE B 1 16 ? -19.766 -35.812 -4.328 1 80.81 16 PHE B O 1
ATOM 1728 N N . MET B 1 17 ? -19.734 -33.625 -4.363 1 80.62 17 MET B N 1
ATOM 1729 C CA . MET B 1 17 ? -18.688 -33.5 -3.352 1 80.62 17 MET B CA 1
ATOM 1730 C C . MET B 1 17 ? -19.188 -34 -1.997 1 80.62 17 MET B C 1
ATOM 1732 O O . MET B 1 17 ? -18.453 -34.656 -1.253 1 80.62 17 MET B O 1
ATOM 1736 N N . TYR B 1 18 ? -20.359 -33.656 -1.69 1 74.44 18 TYR B N 1
ATOM 1737 C CA . TYR B 1 18 ? -20.984 -34.125 -0.455 1 74.44 18 TYR B CA 1
ATOM 1738 C C . TYR B 1 18 ? -21.047 -35.656 -0.424 1 74.44 18 TYR B C 1
ATOM 1740 O O . TYR B 1 18 ? -20.812 -36.281 0.616 1 74.44 18 TYR B O 1
ATOM 1748 N N . GLN B 1 19 ? -21.406 -36.156 -1.552 1 73.56 19 GLN B N 1
ATOM 1749 C CA . GLN B 1 19 ? -21.484 -37.625 -1.666 1 73.56 19 GLN B CA 1
ATOM 1750 C C . GLN B 1 19 ? -20.109 -38.25 -1.524 1 73.56 19 GLN B C 1
ATOM 1752 O O . GLN B 1 19 ? -19.969 -39.312 -0.908 1 73.56 19 GLN B O 1
ATOM 1757 N N . GLU B 1 20 ? -19.203 -37.625 -2.078 1 71.5 20 GLU B N 1
ATOM 1758 C CA . GLU B 1 20 ? -17.844 -38.156 -2.033 1 71.5 20 GLU B CA 1
ATOM 1759 C C . GLU B 1 20 ? -17.234 -38 -0.639 1 71.5 20 GLU B C 1
ATOM 1761 O O . GLU B 1 20 ? -16.438 -38.812 -0.211 1 71.5 20 GLU B O 1
ATOM 1766 N N . ILE B 1 21 ? -17.547 -36.969 0.119 1 65.56 21 ILE B N 1
ATOM 1767 C CA . ILE B 1 21 ? -17.062 -36.75 1.476 1 65.56 21 ILE B CA 1
ATOM 1768 C C . ILE B 1 21 ? -17.797 -37.656 2.447 1 65.56 21 ILE B C 1
ATOM 1770 O O . ILE B 1 21 ? -17.203 -38.219 3.371 1 65.56 21 ILE B O 1
ATOM 1774 N N . ASP B 1 22 ? -19.188 -37.625 2.482 1 61.12 22 ASP B N 1
ATOM 1775 C CA . ASP B 1 22 ? -20 -38.438 3.359 1 61.12 22 ASP B CA 1
ATOM 1776 C C . ASP B 1 22 ? -19.688 -39.938 3.146 1 61.12 22 ASP B C 1
ATOM 1778 O O . ASP B 1 22 ? -19.75 -40.719 4.086 1 61.12 22 ASP B O 1
ATOM 1782 N N . GLU B 1 23 ? -19.672 -40.406 1.908 1 55.56 23 GLU B N 1
ATOM 1783 C CA . GLU B 1 23 ? -19.359 -41.844 1.708 1 55.56 23 GLU B CA 1
ATOM 1784 C C . GLU B 1 23 ? -17.938 -42.156 2.158 1 55.56 23 GLU B C 1
ATOM 1786 O O . GLU B 1 23 ? -16.969 -41.594 1.638 1 55.56 23 GLU B O 1
ATOM 1791 N N . ASN B 1 24 ? -17.906 -42.562 3.525 1 46.78 24 ASN B N 1
ATOM 1792 C CA . ASN B 1 24 ? -16.859 -43.031 4.438 1 46.78 24 ASN B CA 1
ATOM 1793 C C . ASN B 1 24 ? -15.68 -43.625 3.68 1 46.78 24 ASN B C 1
ATOM 1795 O O . ASN B 1 24 ? -15.766 -43.844 2.471 1 46.78 24 ASN B O 1
ATOM 1799 N N . GLU B 1 25 ? -15.102 -44.812 4.367 1 48.62 25 GLU B N 1
ATOM 1800 C CA . GLU B 1 25 ? -13.984 -45.75 4.566 1 48.62 25 GLU B CA 1
ATOM 1801 C C . GLU B 1 25 ? -13.664 -46.5 3.281 1 48.62 25 GLU B C 1
ATOM 1803 O O . GLU B 1 25 ? -12.492 -46.688 2.939 1 48.62 25 GLU B O 1
ATOM 1808 N N . ASP B 1 26 ? -14.672 -47.562 2.867 1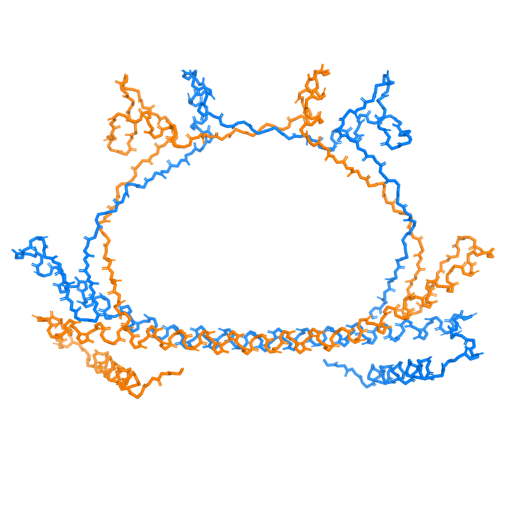 47.47 26 ASP B N 1
ATOM 1809 C CA . ASP B 1 26 ? -14.258 -48.656 1.993 1 47.47 26 ASP B CA 1
ATOM 1810 C C . ASP B 1 26 ? -14.289 -48.219 0.528 1 47.47 26 ASP B C 1
ATOM 1812 O O . ASP B 1 26 ? -14.078 -49.031 -0.368 1 47.47 26 ASP B O 1
ATOM 1816 N N . LYS B 1 27 ? -15.031 -47.156 0.214 1 54.75 27 LYS B N 1
ATOM 1817 C CA . LYS B 1 27 ? -15.281 -47 -1.217 1 54.75 27 LYS B CA 1
ATOM 1818 C C . LYS B 1 27 ? -14.188 -46.156 -1.875 1 54.75 27 LYS B C 1
ATOM 1820 O O . LYS B 1 27 ? -13.672 -45.219 -1.271 1 54.75 27 LYS B O 1
ATOM 1825 N N . SER B 1 28 ? -13.812 -46.625 -2.904 1 61.97 28 SER B N 1
ATOM 1826 C CA . SER B 1 28 ? -12.812 -46.188 -3.873 1 61.97 28 SER B CA 1
ATOM 1827 C C . SER B 1 28 ? -13.039 -44.719 -4.273 1 61.97 28 SER B C 1
ATOM 1829 O O . SER B 1 28 ? -14.156 -44.312 -4.586 1 61.97 28 SER B O 1
ATOM 1831 N N . ARG B 1 29 ? -12.289 -43.656 -3.973 1 76.31 29 ARG B N 1
ATOM 1832 C CA . ARG B 1 29 ? -12.266 -42.25 -4.316 1 76.31 29 ARG B CA 1
ATOM 1833 C C . ARG B 1 29 ? -12.547 -42.031 -5.801 1 76.31 29 ARG B C 1
ATOM 1835 O O . ARG B 1 29 ? -12.055 -42.781 -6.645 1 76.31 29 ARG B O 1
ATOM 1842 N N . PHE B 1 30 ? -13.586 -41.125 -6.156 1 87.44 30 PHE B N 1
ATOM 1843 C CA . PHE B 1 30 ? -13.891 -40.781 -7.543 1 87.44 30 PHE B CA 1
ATOM 1844 C C . PHE B 1 30 ? -12.609 -40.469 -8.312 1 87.44 30 PHE B C 1
ATOM 1846 O O . PHE B 1 30 ? -11.719 -39.812 -7.785 1 87.44 30 PHE B O 1
AT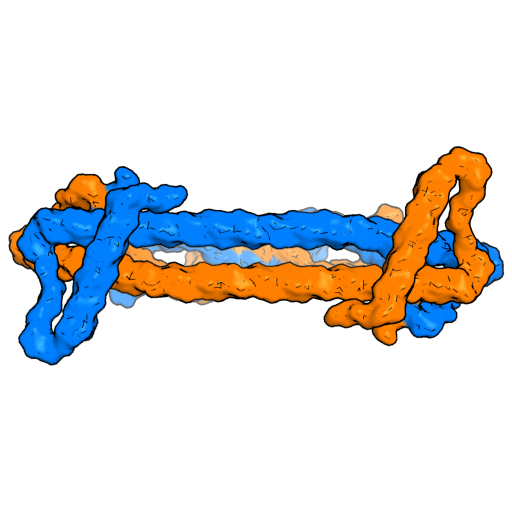OM 1853 N N . LYS B 1 31 ? -12.617 -41.062 -9.5 1 93.12 31 LYS B N 1
ATOM 1854 C CA . LYS B 1 31 ? -11.484 -40.844 -10.398 1 93.12 31 LYS B CA 1
ATOM 1855 C C . LYS B 1 31 ? -11.961 -40.562 -11.82 1 93.12 31 LYS B C 1
ATOM 1857 O O . LYS B 1 31 ? -12.891 -41.188 -12.312 1 93.12 31 LYS B O 1
ATOM 1862 N N . ILE B 1 32 ? -11.32 -39.625 -12.367 1 96.06 32 ILE B N 1
ATOM 1863 C CA . ILE B 1 32 ? -11.602 -39.344 -13.766 1 96.06 32 ILE B CA 1
ATOM 1864 C C . ILE B 1 32 ? -10.938 -40.406 -14.648 1 96.06 32 ILE B C 1
ATOM 1866 O O . ILE B 1 32 ? -9.734 -40.656 -14.516 1 96.06 32 ILE B O 1
ATOM 1870 N N . CYS B 1 33 ? -11.789 -40.906 -15.648 1 94.88 33 CYS B N 1
ATOM 1871 C CA . CYS B 1 33 ? -11.25 -42.031 -16.422 1 94.88 33 CYS B CA 1
ATOM 1872 C C . CYS B 1 33 ? -11.391 -41.75 -17.922 1 94.88 33 CYS B C 1
ATOM 1874 O O . CYS B 1 33 ? -10.922 -42.562 -18.734 1 94.88 33 CYS B O 1
ATOM 1876 N N . ASN B 1 34 ? -12.094 -40.781 -18.312 1 95.69 34 ASN B N 1
ATOM 1877 C CA . ASN B 1 34 ? -12.281 -40.469 -19.734 1 95.69 34 ASN B CA 1
ATOM 1878 C C . ASN B 1 34 ? -12.43 -38.969 -19.969 1 95.69 34 ASN B C 1
ATOM 1880 O O . ASN B 1 34 ? -12.492 -38.188 -19.016 1 95.69 34 ASN B O 1
ATOM 1884 N N . LEU B 1 35 ? -12.516 -38.562 -21.25 1 96.19 35 LEU B N 1
ATOM 1885 C CA . LEU B 1 35 ? -12.539 -37.156 -21.641 1 96.19 35 LEU B CA 1
ATOM 1886 C C . LEU B 1 35 ? -13.844 -36.5 -21.219 1 96.19 35 LEU B C 1
ATOM 1888 O O . LEU B 1 35 ? -13.859 -35.312 -20.875 1 96.19 35 LEU B O 1
ATOM 1892 N N . GLU B 1 36 ? -14.828 -37.25 -21.312 1 96.62 36 GLU B N 1
ATOM 1893 C CA . GLU B 1 36 ? -16.125 -36.75 -20.922 1 96.62 36 GLU B CA 1
ATOM 1894 C C . GLU B 1 36 ? -16.141 -36.312 -19.453 1 96.62 36 GLU B C 1
ATOM 1896 O O . GLU B 1 36 ? -16.641 -35.25 -19.109 1 96.62 36 GLU B O 1
ATOM 1901 N N . GLN B 1 37 ? -15.625 -37.094 -18.578 1 96.25 37 GLN B N 1
ATOM 1902 C CA . GLN B 1 37 ? -15.523 -36.812 -17.156 1 96.25 37 GLN B CA 1
ATOM 1903 C C . GLN B 1 37 ? -14.586 -35.625 -16.906 1 96.25 37 GLN B C 1
ATOM 1905 O O . GLN B 1 37 ? -14.836 -34.812 -16.031 1 96.25 37 GLN B O 1
ATOM 1910 N N . ALA B 1 38 ? -13.531 -35.594 -17.656 1 97.56 38 ALA B N 1
ATOM 1911 C CA . ALA B 1 38 ? -12.609 -34.469 -17.562 1 97.56 38 ALA B CA 1
ATOM 1912 C C . ALA B 1 38 ? -13.305 -33.156 -17.953 1 97.56 38 ALA B C 1
ATOM 1914 O O . ALA B 1 38 ? -13.164 -32.156 -17.266 1 97.56 38 ALA B O 1
ATOM 1915 N N . ASN B 1 39 ? -14.008 -33.25 -19 1 97 39 ASN B N 1
ATOM 1916 C CA . ASN B 1 39 ? -14.766 -32.062 -19.453 1 97 39 ASN B CA 1
ATOM 1917 C C . ASN B 1 39 ? -15.773 -31.625 -18.406 1 97 39 ASN B C 1
ATOM 1919 O O . ASN B 1 39 ? -15.961 -30.422 -18.188 1 97 39 ASN B O 1
ATOM 1923 N N . TRP B 1 40 ? -16.438 -32.562 -17.844 1 96 40 TRP B N 1
ATOM 1924 C CA . TRP B 1 40 ? -17.359 -32.281 -16.75 1 96 40 TRP B CA 1
ATOM 1925 C C . TRP B 1 40 ? -16.672 -31.547 -15.609 1 96 40 TRP B C 1
ATOM 1927 O O . TRP B 1 40 ? -17.188 -30.547 -15.109 1 96 40 TRP B O 1
ATOM 1937 N N . ALA B 1 41 ? -15.484 -31.953 -15.234 1 96.69 41 ALA B N 1
ATOM 1938 C CA . ALA B 1 41 ? -14.711 -31.312 -14.18 1 96.69 41 ALA B CA 1
ATOM 1939 C C . ALA B 1 41 ? -14.383 -29.859 -14.547 1 96.69 41 ALA B C 1
ATOM 1941 O O . ALA B 1 41 ? -14.5 -28.953 -13.719 1 96.69 41 ALA B O 1
ATOM 1942 N N . PHE B 1 42 ? -14.023 -29.594 -15.773 1 97.75 42 PHE B N 1
ATOM 1943 C CA . PHE B 1 42 ? -13.719 -28.25 -16.25 1 97.75 42 PHE B CA 1
ATOM 1944 C C . PHE B 1 42 ? -14.945 -27.344 -16.141 1 97.75 42 PHE B C 1
ATOM 1946 O O . PHE B 1 42 ? -14.828 -26.172 -15.766 1 97.75 42 PHE B O 1
ATOM 1953 N N . ARG B 1 43 ? -16.094 -27.922 -16.469 1 96.44 43 ARG B N 1
ATOM 1954 C CA . ARG B 1 43 ? -17.328 -27.141 -16.391 1 96.44 43 ARG B CA 1
ATOM 1955 C C . ARG B 1 43 ? -17.609 -26.719 -14.945 1 96.44 43 ARG B C 1
ATOM 1957 O O . ARG B 1 43 ? -18.031 -25.578 -14.703 1 96.44 43 ARG B O 1
ATOM 1964 N N . LYS B 1 44 ? -17.359 -27.625 -14.039 1 96.12 44 LYS B N 1
ATOM 1965 C CA . LYS B 1 44 ? -17.547 -27.312 -12.633 1 96.12 44 LYS B CA 1
ATOM 1966 C C . LYS B 1 44 ? -16.609 -26.203 -12.18 1 96.12 44 LYS B C 1
ATOM 1968 O O . LYS B 1 44 ? -17.031 -25.234 -11.539 1 96.12 44 LYS B O 1
ATOM 1973 N N . ILE B 1 45 ? -15.328 -26.312 -12.5 1 97.06 45 ILE B N 1
ATOM 1974 C CA . ILE B 1 45 ? -14.328 -25.328 -12.125 1 97.06 45 ILE B CA 1
ATOM 1975 C C . ILE B 1 45 ? -14.703 -23.969 -12.703 1 97.06 45 ILE B C 1
ATOM 1977 O O . ILE B 1 45 ? -14.633 -22.953 -12.008 1 97.06 45 ILE B O 1
ATOM 1981 N N . ARG B 1 46 ? -15.102 -23.969 -13.961 1 96.5 46 ARG B N 1
ATOM 1982 C CA . ARG B 1 46 ? -15.523 -22.734 -14.609 1 96.5 46 ARG B CA 1
ATOM 1983 C C . ARG B 1 46 ? -16.656 -22.062 -13.844 1 96.5 46 ARG B C 1
ATOM 1985 O O . ARG B 1 46 ? -16.641 -20.859 -13.609 1 96.5 46 ARG B O 1
ATOM 1992 N N . ALA B 1 47 ? -17.672 -22.828 -13.555 1 95.25 47 ALA B N 1
ATOM 1993 C CA . ALA B 1 47 ? -18.828 -22.312 -12.82 1 95.25 47 ALA B CA 1
ATOM 1994 C C . ALA B 1 47 ? -18.406 -21.75 -11.461 1 95.25 47 ALA B C 1
ATOM 1996 O O . ALA B 1 47 ? -18.875 -20.688 -11.047 1 95.25 47 ALA B O 1
ATOM 1997 N N . PHE B 1 48 ? -17.5 -22.469 -10.766 1 96 48 PHE B N 1
ATOM 1998 C CA . PHE B 1 48 ? -17.016 -22.031 -9.461 1 96 48 PHE B CA 1
ATOM 1999 C C . PHE B 1 48 ? -16.219 -20.734 -9.586 1 96 48 PHE B C 1
ATOM 2001 O O . PHE B 1 48 ? -16.375 -19.828 -8.766 1 96 48 PHE B O 1
ATOM 2008 N N . LYS B 1 49 ? -15.375 -20.625 -10.57 1 96.5 49 LYS B N 1
ATOM 2009 C CA . LYS B 1 49 ? -14.594 -19.422 -10.781 1 96.5 49 LYS B CA 1
ATOM 2010 C C . LYS B 1 49 ? -15.5 -18.234 -11.086 1 96.5 49 LYS B C 1
ATOM 2012 O O . LYS B 1 49 ? -15.242 -17.109 -10.648 1 96.5 49 LYS B O 1
ATOM 2017 N N . LYS B 1 50 ? -16.531 -18.453 -11.875 1 95.44 50 LYS B N 1
ATOM 2018 C CA . LYS B 1 50 ? -17.516 -17.406 -12.148 1 95.44 50 LYS B CA 1
ATOM 2019 C C . LYS B 1 50 ? -18.219 -16.969 -10.875 1 95.44 50 LYS B C 1
ATOM 2021 O O . LYS B 1 50 ? -18.484 -15.773 -10.68 1 95.44 50 LYS B O 1
ATOM 2026 N N . GLN B 1 51 ? -18.516 -17.906 -10.078 1 94.75 51 GLN B N 1
ATOM 2027 C CA . GLN B 1 51 ? -19.156 -17.594 -8.797 1 94.75 51 GLN B CA 1
ATOM 2028 C C . GLN B 1 51 ? -18.25 -16.719 -7.938 1 94.75 51 GLN B C 1
ATOM 2030 O O . GLN B 1 51 ? -18.703 -15.742 -7.332 1 94.75 51 GLN B O 1
ATOM 2035 N N . ILE B 1 52 ? -17 -17.078 -7.828 1 96.75 52 ILE B N 1
ATOM 2036 C CA . ILE B 1 52 ? -16.031 -16.281 -7.074 1 96.75 52 ILE B CA 1
ATOM 2037 C C . ILE B 1 52 ? -15.977 -14.859 -7.629 1 96.75 52 ILE B C 1
ATOM 2039 O O . ILE B 1 52 ? -16 -13.891 -6.867 1 96.75 52 ILE B O 1
ATOM 2043 N N . GLU B 1 53 ? -15.953 -14.727 -8.938 1 96.81 53 GLU B N 1
ATOM 2044 C CA . GLU B 1 53 ? -15.914 -13.422 -9.586 1 96.81 53 GLU B CA 1
ATOM 2045 C C . GLU B 1 53 ? -17.125 -12.578 -9.211 1 96.81 53 GLU B C 1
ATOM 2047 O O . GLU B 1 53 ? -17 -11.383 -8.938 1 96.81 53 GLU B O 1
ATOM 2052 N N . GLU B 1 54 ? -18.266 -13.211 -9.242 1 96.06 54 GLU B N 1
ATOM 2053 C CA . GLU B 1 54 ? -19.484 -12.5 -8.891 1 96.06 54 GLU B CA 1
ATOM 2054 C C . GLU B 1 54 ? -19.484 -12.062 -7.426 1 96.06 54 GLU B C 1
ATOM 2056 O O . GLU B 1 54 ? -19.906 -10.953 -7.102 1 96.06 54 GLU B O 1
ATOM 2061 N N . ASN B 1 55 ? -19.031 -12.961 -6.574 1 96.38 55 ASN B N 1
ATOM 2062 C CA . ASN B 1 55 ? -18.891 -12.602 -5.164 1 96.38 55 ASN B CA 1
ATOM 2063 C C . ASN B 1 55 ? -17.984 -11.398 -4.977 1 96.38 55 ASN B C 1
ATOM 2065 O O . ASN B 1 55 ? -18.297 -10.492 -4.211 1 96.38 55 ASN B O 1
ATOM 2069 N N . GLU B 1 56 ? -16.859 -11.422 -5.641 1 97.75 56 GLU B N 1
ATOM 2070 C CA . GLU B 1 56 ? -15.875 -10.344 -5.523 1 97.75 56 GLU B CA 1
ATOM 2071 C C . GLU B 1 56 ? -16.438 -9.031 -6.062 1 97.75 56 GLU B C 1
ATOM 2073 O O . GLU B 1 56 ? -16.203 -7.969 -5.48 1 97.75 56 GLU B O 1
ATOM 2078 N N . LYS B 1 57 ? -17.188 -9.094 -7.172 1 97.69 57 LYS B N 1
ATOM 2079 C CA . LYS B 1 57 ? -17.828 -7.906 -7.734 1 97.69 57 LYS B CA 1
ATOM 2080 C C . LYS B 1 57 ? -18.828 -7.312 -6.758 1 97.69 57 LYS B C 1
ATOM 2082 O O . LYS B 1 57 ? -18.875 -6.098 -6.562 1 97.69 57 LYS B O 1
ATOM 2087 N N . LEU B 1 58 ? -19.656 -8.172 -6.164 1 96.19 58 LEU B N 1
ATOM 2088 C CA . LEU B 1 58 ? -20.641 -7.738 -5.184 1 96.19 58 LEU B CA 1
ATOM 2089 C C . LEU B 1 58 ? -19.969 -7.082 -3.982 1 96.19 58 LEU B C 1
ATOM 2091 O O . LEU B 1 58 ? -20.375 -5.996 -3.557 1 96.19 58 LEU B O 1
ATOM 2095 N N . ALA B 1 59 ? -18.953 -7.77 -3.467 1 96.75 59 ALA B N 1
ATOM 2096 C CA . ALA B 1 59 ? -18.219 -7.246 -2.316 1 96.75 59 ALA B CA 1
ATOM 2097 C C . ALA B 1 59 ? -17.594 -5.891 -2.633 1 96.75 59 ALA B C 1
ATOM 2099 O O . ALA B 1 59 ? -17.703 -4.953 -1.839 1 96.75 59 ALA B O 1
ATOM 2100 N N . LYS B 1 60 ? -17.016 -5.754 -3.771 1 98.25 60 LYS B N 1
ATOM 2101 C CA . LYS B 1 60 ? -16.375 -4.504 -4.195 1 98.25 60 LYS B CA 1
ATOM 2102 C C . LYS B 1 60 ? -17.406 -3.379 -4.297 1 98.25 60 LYS B C 1
ATOM 2104 O O . LYS B 1 60 ? -17.156 -2.26 -3.848 1 98.25 60 LYS B O 1
ATOM 2109 N N . ALA B 1 61 ? -18.531 -3.676 -4.887 1 96.75 61 ALA B N 1
ATOM 2110 C CA . ALA B 1 61 ? -19.578 -2.678 -5.039 1 96.75 61 ALA B CA 1
ATOM 2111 C C . ALA B 1 61 ? -20.094 -2.201 -3.68 1 96.75 61 ALA B C 1
ATOM 2113 O O . ALA B 1 61 ? -20.297 -1.004 -3.475 1 96.75 61 ALA B O 1
ATOM 2114 N N . GLU B 1 62 ? -20.25 -3.146 -2.799 1 97.06 62 GLU B N 1
ATOM 2115 C CA . GLU B 1 62 ? -20.734 -2.801 -1.465 1 97.06 62 GLU B CA 1
ATOM 2116 C C . GLU B 1 62 ? -19.703 -1.978 -0.7 1 97.06 62 GLU B C 1
ATOM 2118 O O . GLU B 1 62 ? -20.047 -0.991 -0.046 1 97.06 62 GLU B O 1
ATOM 2123 N N . ILE B 1 63 ? -18.516 -2.334 -0.777 1 97.75 63 ILE B N 1
ATOM 2124 C CA . ILE B 1 63 ? -17.453 -1.604 -0.097 1 97.75 63 ILE B CA 1
ATOM 2125 C C . ILE B 1 63 ? -17.344 -0.19 -0.667 1 97.75 63 ILE B C 1
ATOM 2127 O O . ILE B 1 63 ? -17.203 0.78 0.082 1 97.75 63 ILE B O 1
ATOM 2131 N N . GLU B 1 64 ? -17.484 -0.075 -1.947 1 97.94 64 GLU B N 1
ATOM 2132 C CA . GLU B 1 64 ? -17.453 1.233 -2.592 1 97.94 64 GLU B CA 1
ATOM 2133 C C . GLU B 1 64 ? -18.609 2.113 -2.125 1 97.94 64 GLU B C 1
ATOM 2135 O O . GLU B 1 64 ? -18.438 3.316 -1.919 1 97.94 64 GLU B O 1
ATOM 2140 N N . ARG B 1 65 ? -19.719 1.525 -1.972 1 97.81 65 ARG B N 1
ATOM 2141 C CA . ARG B 1 65 ? -20.875 2.258 -1.484 1 97.81 65 ARG B CA 1
ATOM 2142 C C . ARG B 1 65 ? -20.625 2.809 -0.084 1 97.81 65 ARG B C 1
ATOM 2144 O O . ARG B 1 65 ? -20.953 3.965 0.2 1 97.81 65 ARG B O 1
ATOM 2151 N N . ILE B 1 66 ? -20 2.01 0.697 1 96.94 66 ILE B N 1
ATOM 2152 C CA . ILE B 1 66 ? -19.719 2.4 2.074 1 96.94 66 ILE B CA 1
ATOM 2153 C C . ILE B 1 66 ? -18.672 3.512 2.092 1 96.94 66 ILE B C 1
ATOM 2155 O O . ILE B 1 66 ? -18.812 4.496 2.822 1 96.94 66 ILE B O 1
ATOM 2159 N N . GLN B 1 67 ? -17.656 3.346 1.285 1 98 67 GLN B N 1
ATOM 2160 C CA . GLN B 1 67 ? -16.594 4.348 1.224 1 98 67 GLN B CA 1
ATOM 2161 C C . GLN B 1 67 ? -17.125 5.68 0.699 1 98 67 GLN B C 1
ATOM 2163 O O . GLN B 1 67 ? -16.75 6.742 1.188 1 98 67 GLN B O 1
ATOM 2168 N N . ASN B 1 68 ? -17.984 5.609 -0.292 1 97.62 68 ASN B N 1
ATOM 2169 C CA . ASN B 1 68 ? -18.609 6.82 -0.827 1 97.62 68 ASN B CA 1
ATOM 2170 C C . ASN B 1 68 ? -19.5 7.5 0.207 1 97.62 68 ASN B C 1
ATOM 2172 O O . ASN B 1 68 ? -19.5 8.727 0.323 1 97.62 68 ASN B O 1
ATOM 2176 N N . TRP B 1 69 ? -20.297 6.805 0.887 1 97 69 TRP B N 1
ATOM 2177 C CA . TRP B 1 69 ? -21.125 7.324 1.971 1 97 69 TRP B CA 1
ATOM 2178 C C . TRP B 1 69 ? -20.281 8.023 3.02 1 97 69 TRP B C 1
ATOM 2180 O O . TRP B 1 69 ? -20.578 9.148 3.428 1 97 69 TRP B O 1
ATOM 2190 N N . LEU B 1 70 ? -19.188 7.305 3.416 1 97.31 70 LEU B N 1
ATOM 2191 C CA . LEU B 1 70 ? -18.297 7.848 4.434 1 97.31 70 LEU B CA 1
ATOM 2192 C C . LEU B 1 70 ? -17.688 9.164 3.975 1 97.31 70 LEU B C 1
ATOM 2194 O O . LEU B 1 70 ? -17.656 10.141 4.727 1 97.31 70 LEU B O 1
ATOM 2198 N N . LYS B 1 71 ? -17.203 9.172 2.74 1 97.75 71 LYS B N 1
ATOM 2199 C CA . LYS B 1 71 ? -16.609 10.367 2.17 1 97.75 71 LYS B CA 1
ATOM 2200 C C . LYS B 1 71 ? -17.594 11.531 2.166 1 97.75 71 LYS B C 1
ATOM 2202 O O . LYS B 1 71 ? -17.25 12.641 2.604 1 97.75 71 LYS B O 1
ATOM 2207 N N . LYS B 1 72 ? -18.781 11.32 1.717 1 96.31 72 LYS B N 1
ATOM 2208 C CA . LYS B 1 72 ? -19.797 12.352 1.624 1 96.31 72 LYS B CA 1
ATOM 2209 C C . LYS B 1 72 ? -20.172 12.883 3.006 1 96.31 72 LYS B C 1
ATOM 2211 O O . LYS B 1 72 ? -20.234 14.094 3.221 1 96.31 72 LYS B O 1
ATOM 2216 N N . GLU B 1 73 ? -20.406 11.93 3.873 1 94.31 73 GLU B N 1
ATOM 2217 C CA . GLU B 1 73 ? -20.781 12.297 5.234 1 94.31 73 GLU B CA 1
ATOM 2218 C C . GLU B 1 73 ? -19.672 13.109 5.906 1 94.31 73 GLU B C 1
ATOM 2220 O O . GLU B 1 73 ? -19.938 14.164 6.492 1 94.31 73 GLU B O 1
ATOM 2225 N N . ASN B 1 74 ? -18.438 12.641 5.773 1 97.12 74 ASN B N 1
ATOM 2226 C CA . ASN B 1 74 ? -17.328 13.273 6.492 1 97.12 74 ASN B CA 1
ATOM 2227 C C . ASN B 1 74 ? -16.906 14.578 5.824 1 97.12 74 ASN B C 1
ATOM 2229 O O . ASN B 1 74 ? -16.375 15.477 6.484 1 97.12 74 ASN B O 1
ATOM 2233 N N . GLU B 1 75 ? -17.141 14.688 4.535 1 96.56 75 GLU B N 1
ATOM 2234 C CA . GLU B 1 75 ? -16.812 15.93 3.842 1 96.56 75 GLU B CA 1
ATOM 2235 C C . GLU B 1 75 ? -17.594 17.109 4.41 1 96.56 75 GLU B C 1
ATOM 2237 O O . GLU B 1 75 ? -17.047 18.188 4.621 1 96.56 75 GLU B O 1
ATOM 2242 N N . LYS B 1 76 ? -18.859 16.969 4.641 1 91.5 76 LYS B N 1
ATOM 2243 C CA . LYS B 1 76 ? -19.719 17.984 5.234 1 91.5 76 LYS B CA 1
ATOM 2244 C C . LYS B 1 76 ? -19.219 18.375 6.629 1 91.5 76 LYS B C 1
ATOM 2246 O O . LYS B 1 76 ? -19.141 19.562 6.957 1 91.5 76 LYS B O 1
ATOM 2251 N N . ILE B 1 77 ? -18.891 17.375 7.348 1 95.5 77 ILE B N 1
ATOM 2252 C CA . ILE B 1 77 ? -18.438 17.578 8.719 1 95.5 77 ILE B CA 1
ATOM 2253 C C . ILE B 1 77 ? -17.094 18.297 8.711 1 95.5 77 ILE B C 1
ATOM 2255 O O . ILE B 1 77 ? -16.875 19.219 9.5 1 95.5 77 ILE B O 1
ATOM 2259 N N . GLN B 1 78 ? -16.25 17.906 7.812 1 97 78 GLN B N 1
ATOM 2260 C CA . GLN B 1 78 ? -14.922 18.516 7.715 1 97 78 GLN B CA 1
ATOM 2261 C C . GLN B 1 78 ? -15.016 20 7.367 1 97 78 GLN B C 1
ATOM 2263 O O . GLN B 1 78 ? -14.25 20.812 7.887 1 97 78 GLN B O 1
ATOM 2268 N N . LYS B 1 79 ? -15.914 20.344 6.531 1 95.19 79 LYS B N 1
ATOM 2269 C CA . LYS B 1 79 ? -16.141 21.75 6.199 1 95.19 79 LYS B CA 1
ATOM 2270 C C . LYS B 1 79 ? -16.547 22.547 7.434 1 95.19 79 LYS B C 1
ATOM 2272 O O . LYS B 1 79 ? -16.109 23.672 7.625 1 95.19 79 LYS B O 1
ATOM 2277 N N . SER B 1 80 ? -17.375 21.969 8.281 1 93.62 80 SER B N 1
ATOM 2278 C CA . SER B 1 80 ? -17.797 22.609 9.523 1 93.62 80 SER B CA 1
ATOM 2279 C C . SER B 1 80 ? -16.625 22.812 10.469 1 93.62 80 SER B C 1
ATOM 2281 O O . SER B 1 80 ? -16.469 23.875 11.055 1 93.62 80 SER B O 1
ATOM 2283 N N . ILE B 1 81 ? -15.828 21.766 10.539 1 96.81 81 ILE B N 1
ATOM 2284 C CA . ILE B 1 81 ? -14.648 21.844 11.398 1 96.81 81 ILE B CA 1
ATOM 2285 C C . ILE B 1 81 ? -13.734 22.969 10.914 1 96.81 81 ILE B C 1
ATOM 2287 O O . ILE B 1 81 ? -13.289 23.797 11.711 1 96.81 81 ILE B O 1
ATOM 2291 N N . GLU B 1 82 ? -13.508 23.031 9.625 1 96.75 82 GLU B N 1
ATOM 2292 C CA . GLU B 1 82 ? -12.648 24.062 9.039 1 96.75 82 GLU B CA 1
ATOM 2293 C C . GLU B 1 82 ? -13.195 25.453 9.297 1 96.75 82 GLU B C 1
ATOM 2295 O O . GLU B 1 82 ? -12.43 26.391 9.523 1 96.75 82 GLU B O 1
ATOM 2300 N N . PHE B 1 83 ? -14.492 25.578 9.32 1 95.31 83 PHE B N 1
ATOM 2301 C CA . PHE B 1 83 ? -15.164 26.844 9.609 1 95.31 83 PHE B CA 1
ATOM 2302 C C . PHE B 1 83 ? -14.836 27.312 11.023 1 95.31 83 PHE B C 1
ATOM 2304 O O . PHE B 1 83 ? -14.352 28.438 11.211 1 95.31 83 PHE B O 1
ATOM 2311 N N . PHE B 1 84 ? -14.961 26.453 11.93 1 96.75 84 PHE B N 1
ATOM 2312 C CA . PHE B 1 84 ? -14.719 26.828 13.32 1 96.75 84 PHE B CA 1
ATOM 2313 C C . PHE B 1 84 ? -13.234 27.047 13.57 1 96.75 84 PHE B C 1
ATOM 2315 O O . PHE B 1 84 ? -12.852 27.953 14.32 1 96.75 84 PHE B O 1
ATOM 2322 N N . GLU B 1 85 ? -12.422 26.234 12.984 1 97.69 85 GLU B N 1
ATOM 2323 C CA . GLU B 1 85 ? -10.977 26.438 13.117 1 97.69 85 GLU B CA 1
ATOM 2324 C C . GLU B 1 85 ? -10.555 27.797 12.562 1 97.69 85 GLU B C 1
ATOM 2326 O O . GLU B 1 85 ? -9.68 28.453 13.125 1 97.69 85 GLU B O 1
ATOM 2331 N N . SER B 1 86 ? -11.195 28.203 11.477 1 96.38 86 SER B N 1
ATOM 2332 C CA . SER B 1 86 ? -10.906 29.516 10.898 1 96.38 86 SER B CA 1
ATOM 2333 C C . SER B 1 86 ? -11.297 30.641 11.844 1 96.38 86 SER B C 1
ATOM 2335 O O . SER B 1 86 ? -10.578 31.641 11.969 1 96.38 86 SER B O 1
ATOM 2337 N N . LEU B 1 87 ? -12.469 30.469 12.5 1 96.19 87 LEU B N 1
ATOM 2338 C CA . LEU B 1 87 ? -12.906 31.453 13.484 1 96.19 87 LEU B CA 1
ATOM 2339 C C . LEU B 1 87 ? -11.914 31.562 14.633 1 96.19 87 LEU B C 1
ATOM 2341 O O . LEU B 1 87 ? -11.57 32.656 15.07 1 96.19 87 LEU B O 1
ATOM 2345 N N . ILE B 1 88 ? -11.422 30.438 15.078 1 97.69 88 ILE B N 1
ATOM 2346 C CA . ILE B 1 88 ? -10.453 30.391 16.156 1 97.69 88 ILE B CA 1
ATOM 2347 C C . ILE B 1 88 ? -9.156 31.062 15.719 1 97.69 88 ILE B C 1
ATOM 2349 O O . ILE B 1 88 ? -8.57 31.859 16.469 1 97.69 88 ILE B O 1
ATOM 2353 N N . GLY B 1 89 ? -8.734 30.766 14.578 1 97.56 89 GLY B N 1
ATOM 2354 C CA . GLY B 1 89 ? -7.551 31.391 14.031 1 97.56 89 GLY B CA 1
ATOM 2355 C C . GLY B 1 89 ? -7.656 32.906 13.961 1 97.56 89 GLY B C 1
ATOM 2356 O O . GLY B 1 89 ? -6.715 33.625 14.32 1 97.56 89 GLY B O 1
ATOM 2357 N N . GLU B 1 90 ? -8.781 33.375 13.578 1 96.88 90 GLU B N 1
ATOM 2358 C CA . GLU B 1 90 ? -9.023 34.812 13.492 1 96.88 90 GLU B CA 1
ATOM 2359 C C . GLU B 1 90 ? -8.977 35.469 14.875 1 96.88 90 GLU B C 1
ATOM 2361 O O . GLU B 1 90 ? -8.422 36.562 15.039 1 96.88 90 GLU B O 1
ATOM 2366 N N . TYR B 1 91 ? -9.594 34.844 15.812 1 97.5 91 TYR B N 1
ATOM 2367 C CA . TYR B 1 91 ? -9.57 35.344 17.188 1 97.5 91 TYR B CA 1
ATOM 2368 C C . TYR B 1 91 ? -8.141 35.438 17.703 1 97.5 91 TYR B C 1
ATOM 2370 O O . TYR B 1 91 ? -7.766 36.438 18.328 1 97.5 91 TYR B O 1
ATOM 2378 N N . LEU B 1 92 ? -7.348 34.438 17.406 1 97.19 92 LEU B N 1
ATOM 2379 C CA . LEU B 1 92 ? -5.949 34.375 17.812 1 97.19 92 LEU B CA 1
ATOM 2380 C C . LEU B 1 92 ? -5.172 35.562 17.203 1 97.19 92 LEU B C 1
ATOM 2382 O O . LEU B 1 92 ? -4.379 36.188 17.906 1 97.19 92 LEU B O 1
ATOM 2386 N N . ILE B 1 93 ? -5.406 35.781 15.969 1 96.31 93 ILE B N 1
ATOM 2387 C CA . ILE B 1 93 ? -4.719 36.844 15.258 1 96.31 93 ILE B CA 1
ATOM 2388 C C . ILE B 1 93 ? -5.055 38.188 15.914 1 96.31 93 ILE B C 1
ATOM 2390 O O . ILE B 1 93 ? -4.164 39 16.156 1 96.31 93 ILE B O 1
ATOM 2394 N N . GLU B 1 94 ? -6.305 38.344 16.25 1 96.31 94 GLU B N 1
ATOM 2395 C CA . GLU B 1 94 ? -6.746 39.594 16.859 1 96.31 94 GLU B CA 1
ATOM 2396 C C . GLU B 1 94 ? -6.125 39.781 18.25 1 96.31 94 GLU B C 1
ATOM 2398 O O . GLU B 1 94 ? -5.684 40.875 18.594 1 96.31 94 GLU B O 1
ATOM 2403 N N . GLN B 1 95 ? -6.105 38.719 19 1 96.75 95 GLN B N 1
ATOM 2404 C CA . GLN B 1 95 ? -5.551 38.781 20.344 1 96.75 95 GLN B CA 1
ATOM 2405 C C . GLN B 1 95 ? -4.047 39.031 20.312 1 96.75 95 GLN B C 1
ATOM 2407 O O . GLN B 1 95 ? -3.51 39.719 21.172 1 96.75 95 GLN B O 1
ATOM 2412 N N . ARG B 1 96 ? -3.418 38.562 19.375 1 95.69 96 ARG B N 1
ATOM 2413 C CA . ARG B 1 96 ? -1.966 38.688 19.281 1 95.69 96 ARG B CA 1
ATOM 2414 C C . ARG B 1 96 ? -1.549 40.094 18.875 1 95.69 96 ARG B C 1
ATOM 2416 O O . ARG B 1 96 ? -0.389 40.469 19.047 1 95.69 96 ARG B O 1
ATOM 2423 N N . LYS B 1 97 ? -2.51 40.812 18.297 1 96 97 LYS B N 1
ATOM 2424 C CA . LYS B 1 97 ? -2.242 42.219 18.047 1 96 97 LYS B CA 1
ATOM 2425 C C . LYS B 1 97 ? -2.002 42.969 19.359 1 96 97 LYS B C 1
ATOM 2427 O O . LYS B 1 97 ? -1.231 43.938 19.391 1 96 97 LYS B O 1
ATOM 2432 N N . VAL B 1 98 ? -2.619 42.562 20.375 1 94.94 98 VAL B N 1
ATOM 2433 C CA . VAL B 1 98 ? -2.52 43.188 21.688 1 94.94 98 VAL B CA 1
ATOM 2434 C C . VAL B 1 98 ? -1.406 42.5 22.5 1 94.94 98 VAL B C 1
ATOM 2436 O O . VAL B 1 98 ? -0.574 43.188 23.109 1 94.94 98 VAL B O 1
ATOM 2439 N N . ASP B 1 99 ? -1.364 41.188 22.484 1 96.12 99 ASP B N 1
ATOM 2440 C CA . ASP B 1 99 ? -0.361 40.375 23.172 1 96.12 99 ASP B CA 1
ATOM 2441 C C . ASP B 1 99 ? 0.265 39.375 22.234 1 96.12 99 ASP B C 1
ATOM 2443 O O . ASP B 1 99 ? -0.288 38.281 22.016 1 96.12 99 ASP B O 1
ATOM 2447 N N . PRO B 1 100 ? 1.35 39.688 21.812 1 93.31 100 PRO B N 1
ATOM 2448 C CA . PRO B 1 100 ? 1.994 38.844 20.828 1 93.31 100 PRO B CA 1
ATOM 2449 C C . PRO B 1 100 ? 2.242 37.438 21.344 1 93.31 100 PRO B C 1
ATOM 2451 O O . PRO B 1 100 ? 2.42 36.5 20.547 1 93.31 100 PRO B O 1
ATOM 2454 N N . LYS B 1 101 ? 2.205 37.156 22.656 1 93.75 101 LYS B N 1
ATOM 2455 C CA . LYS B 1 101 ? 2.473 35.844 23.234 1 93.75 101 LYS B CA 1
ATOM 2456 C C . LYS B 1 101 ? 1.175 35.156 23.609 1 93.75 101 LYS B C 1
ATOM 2458 O O . LYS B 1 101 ? 1.2 34.094 24.281 1 93.75 101 LYS B O 1
ATOM 2463 N N . PHE B 1 102 ? 0.141 35.75 23.094 1 95.88 102 PHE B N 1
ATOM 2464 C CA . PHE B 1 102 ? -1.167 35.219 23.469 1 95.88 102 PHE B CA 1
ATOM 2465 C C . PHE B 1 102 ? -1.325 33.781 23.016 1 95.88 102 PHE B C 1
ATOM 2467 O O . PHE B 1 102 ? -1.016 33.438 21.875 1 95.88 102 PHE B O 1
ATOM 2474 N N . LYS B 1 103 ? -1.747 32.938 23.922 1 95.88 103 LYS B N 1
ATOM 2475 C CA . LYS B 1 103 ? -2.137 31.547 23.672 1 95.88 103 LYS B CA 1
ATOM 2476 C C . LYS B 1 103 ? -3.561 31.281 24.141 1 95.88 103 LYS B C 1
ATOM 2478 O O . LYS B 1 103 ? -3.93 31.656 25.25 1 95.88 103 LYS B O 1
ATOM 2483 N N . LEU B 1 104 ? -4.285 30.734 23.25 1 97.38 104 LEU B N 1
ATOM 2484 C CA . LEU B 1 104 ? -5.676 30.453 23.578 1 97.38 104 LEU B CA 1
ATOM 2485 C C . LEU B 1 104 ? -5.793 29.109 24.312 1 97.38 104 LEU B C 1
ATOM 2487 O O . LEU B 1 104 ? -5.359 28.078 23.797 1 97.38 104 LEU B O 1
ATOM 2491 N N . SER B 1 105 ? -6.34 29.109 25.516 1 97.12 105 SER B N 1
ATOM 2492 C CA . SER B 1 105 ? -6.543 27.906 26.312 1 97.12 105 SER B CA 1
ATOM 2493 C C . SER B 1 105 ? -7.914 27.906 26.984 1 97.12 105 SER B C 1
ATOM 2495 O O . SER B 1 105 ? -8.25 28.844 27.719 1 97.12 105 SER B O 1
ATOM 2497 N N . THR B 1 106 ? -8.727 26.906 26.641 1 96.75 106 THR B N 1
ATOM 2498 C CA . THR B 1 106 ? -10.031 26.703 27.25 1 96.75 106 THR B CA 1
ATOM 2499 C C . THR B 1 106 ? -10.172 25.281 27.766 1 96.75 106 THR B C 1
ATOM 2501 O O . THR B 1 106 ? -9.336 24.422 27.469 1 96.75 106 THR B O 1
ATOM 2504 N N . PRO B 1 107 ? -11.156 24.938 28.484 1 96.06 107 PRO B N 1
ATOM 2505 C CA . PRO B 1 107 ? -11.359 23.562 28.969 1 96.06 107 PRO B CA 1
ATOM 2506 C C . PRO B 1 107 ? -11.5 22.547 27.844 1 96.06 107 PRO B C 1
ATOM 2508 O O . PRO B 1 107 ? -11.195 21.375 28.031 1 96.06 107 PRO B O 1
ATOM 2511 N N . TYR B 1 108 ? -11.852 23.031 26.656 1 96.44 108 TYR B N 1
ATOM 2512 C CA . TYR B 1 108 ? -12.172 22.078 25.594 1 96.44 108 TYR B CA 1
ATOM 2513 C C . TYR B 1 108 ? -11.109 22.078 24.5 1 96.44 108 TYR B C 1
ATOM 2515 O O . TYR B 1 108 ? -11.141 21.25 23.594 1 96.44 108 TYR B O 1
ATOM 2523 N N . GLY B 1 109 ? -10.133 23 24.609 1 97.81 109 GLY B N 1
ATOM 2524 C CA . GLY B 1 109 ? -9.109 23 23.578 1 97.81 109 GLY B CA 1
ATOM 2525 C C . GLY B 1 109 ? -8.109 24.125 23.734 1 97.81 109 GLY B C 1
ATOM 2526 O O . GLY B 1 109 ? -8.305 25.031 24.562 1 97.81 109 GLY B O 1
ATOM 2527 N N . LYS B 1 110 ? -7.113 24.031 22.984 1 98.12 110 LYS B N 1
ATOM 2528 C CA . LYS B 1 110 ? -6.055 25.047 22.938 1 98.12 110 LYS B CA 1
ATOM 2529 C C . LYS B 1 110 ? -5.66 25.344 21.484 1 98.12 110 LYS B C 1
ATOM 2531 O O . LYS B 1 110 ? -5.781 24.484 20.609 1 98.12 110 LYS B O 1
ATOM 2536 N N . ALA B 1 111 ? -5.258 26.547 21.281 1 98.12 111 ALA B N 1
ATOM 2537 C CA . ALA B 1 111 ? -4.809 26.922 19.953 1 98.12 111 ALA B CA 1
ATOM 2538 C C . ALA B 1 111 ? -3.656 27.922 20.016 1 98.12 111 ALA B C 1
ATOM 2540 O O . ALA B 1 111 ? -3.619 28.781 20.906 1 98.12 111 ALA B O 1
ATOM 2541 N N . THR B 1 112 ? -2.725 27.781 19.172 1 97.25 112 THR B N 1
ATOM 2542 C CA . THR B 1 112 ? -1.577 28.688 19.109 1 97.25 112 THR B CA 1
ATOM 2543 C C . THR B 1 112 ? -0.968 28.672 17.703 1 97.25 112 THR B C 1
ATOM 2545 O O . THR B 1 112 ? -1.241 27.781 16.906 1 97.25 112 THR B O 1
ATOM 2548 N N . PHE B 1 113 ? -0.253 29.703 17.375 1 96.06 113 PHE B N 1
ATOM 2549 C CA . PHE B 1 113 ? 0.583 29.719 16.172 1 96.06 113 PHE B CA 1
ATOM 2550 C C . PHE B 1 113 ? 1.995 29.25 16.5 1 96.06 113 PHE B C 1
ATOM 2552 O O . PHE B 1 113 ? 2.596 29.703 17.484 1 96.06 113 PHE B O 1
ATOM 2559 N N . ARG B 1 114 ? 2.424 28.312 15.695 1 95.62 114 ARG B N 1
ATOM 2560 C CA . ARG B 1 114 ? 3.752 27.766 15.953 1 95.62 114 ARG B CA 1
ATOM 2561 C C . ARG B 1 114 ? 4.668 27.969 14.75 1 95.62 114 ARG B C 1
ATOM 2563 O O . ARG B 1 114 ? 4.238 27.797 13.602 1 95.62 114 ARG B O 1
ATOM 2570 N N . LYS B 1 115 ? 5.895 28.422 15.102 1 94.19 115 LYS B N 1
ATOM 2571 C CA . LYS B 1 115 ? 6.898 28.531 14.047 1 94.19 115 LYS B CA 1
ATOM 2572 C C . LYS B 1 115 ? 7.207 27.156 13.445 1 94.19 115 LYS B C 1
ATOM 2574 O O . LYS B 1 115 ? 7.363 26.172 14.172 1 94.19 115 LYS B O 1
ATOM 2579 N N . GLN B 1 116 ? 7.277 27.141 12.219 1 95.81 116 GLN B N 1
ATOM 2580 C CA . GLN B 1 116 ? 7.57 25.891 11.539 1 95.81 116 GLN B CA 1
ATOM 2581 C C . GLN B 1 116 ? 9.062 25.766 11.234 1 95.81 116 GLN B C 1
ATOM 2583 O O . GLN B 1 116 ? 9.734 26.766 10.992 1 95.81 116 GLN B O 1
ATOM 2588 N N . GLN B 1 117 ? 9.516 24.484 11.359 1 93.81 117 GLN B N 1
ATOM 2589 C CA . GLN B 1 117 ? 10.906 24.219 11 1 93.81 117 GLN B CA 1
ATOM 2590 C C . GLN B 1 117 ? 11.164 24.531 9.531 1 93.81 117 GLN B C 1
ATOM 2592 O O . GLN B 1 117 ? 10.242 24.531 8.719 1 93.81 117 GLN B O 1
ATOM 2597 N N . LEU B 1 118 ? 12.391 24.906 9.266 1 93.56 118 LEU B N 1
ATOM 2598 C CA . LEU B 1 118 ? 12.789 25.141 7.883 1 93.56 118 LEU B CA 1
ATOM 2599 C C . LEU B 1 118 ? 12.531 23.906 7.023 1 93.56 118 LEU B C 1
ATOM 2601 O O . LEU B 1 118 ? 12.734 22.781 7.477 1 93.56 118 LEU B O 1
ATOM 2605 N N . LYS B 1 119 ? 12.047 24.172 5.812 1 96.06 119 LYS B N 1
ATOM 2606 C CA . LYS B 1 119 ? 11.867 23.078 4.863 1 96.06 119 LYS B CA 1
ATOM 2607 C C . LYS B 1 119 ? 13.102 22.906 3.98 1 96.06 119 LYS B C 1
ATOM 2609 O O . LYS B 1 119 ? 13.484 23.828 3.252 1 96.06 119 LYS B O 1
ATOM 2614 N N . TRP B 1 120 ? 13.672 21.703 3.975 1 96.81 120 TRP B N 1
ATOM 2615 C CA . TRP B 1 120 ? 14.859 21.391 3.188 1 96.81 120 TRP B CA 1
ATOM 2616 C C . TRP B 1 120 ? 14.484 20.641 1.914 1 96.81 120 TRP B C 1
ATOM 2618 O O . TRP B 1 120 ? 13.742 19.656 1.96 1 96.81 120 TRP B O 1
ATOM 2628 N N . GLU B 1 121 ? 14.914 21.141 0.847 1 97.31 121 GLU B N 1
ATOM 2629 C CA . GLU B 1 121 ? 14.734 20.484 -0.446 1 97.31 121 GLU B CA 1
ATOM 2630 C C . GLU B 1 121 ? 16.062 20.016 -1.029 1 97.31 121 GLU B C 1
ATOM 2632 O O . GLU B 1 121 ? 17.047 20.766 -0.995 1 97.31 121 GLU B O 1
ATOM 2637 N N . TYR B 1 122 ? 15.961 18.859 -1.681 1 97.62 122 TYR B N 1
ATOM 2638 C CA . TYR B 1 122 ? 17.219 18.25 -2.131 1 97.62 122 TYR B CA 1
ATOM 2639 C C . TYR B 1 122 ? 17.125 17.828 -3.594 1 97.62 122 TYR B C 1
ATOM 2641 O O . TYR B 1 122 ? 16.125 17.25 -4.02 1 97.62 122 TYR B O 1
ATOM 2649 N N . GLU B 1 123 ? 18.062 18.234 -4.27 1 97.75 123 GLU B N 1
ATOM 2650 C CA . GLU B 1 123 ? 18.406 17.578 -5.531 1 97.75 123 GLU B CA 1
ATOM 2651 C C . GLU B 1 123 ? 19.531 16.562 -5.332 1 97.75 123 GLU B C 1
ATOM 2653 O O . GLU B 1 123 ? 20.703 16.906 -5.465 1 97.75 123 GLU B O 1
ATOM 2658 N N . GLU B 1 124 ? 19.156 15.43 -5.164 1 97.12 124 GLU B N 1
ATOM 2659 C CA . GLU B 1 124 ? 20.047 14.422 -4.598 1 97.12 124 GLU B CA 1
ATOM 2660 C C . GLU B 1 124 ? 21.234 14.164 -5.512 1 97.12 124 GLU B C 1
ATOM 2662 O O . GLU B 1 124 ? 22.375 14.039 -5.047 1 97.12 124 GLU B O 1
ATOM 2667 N N . ASP B 1 125 ? 21 14.055 -6.812 1 97.06 125 ASP B N 1
ATOM 2668 C CA . ASP B 1 125 ? 22.094 13.797 -7.746 1 97.06 125 ASP B CA 1
ATOM 2669 C C . ASP B 1 125 ? 23.125 14.922 -7.707 1 97.06 125 ASP B C 1
ATOM 2671 O O . ASP B 1 125 ? 24.328 14.664 -7.625 1 97.06 125 ASP B O 1
ATOM 2675 N N . LYS B 1 126 ? 22.703 16.125 -7.719 1 97.38 126 LYS B N 1
ATOM 2676 C CA . LYS B 1 126 ? 23.594 17.281 -7.672 1 97.38 126 LYS B CA 1
ATOM 2677 C C . LYS B 1 126 ? 24.344 17.344 -6.348 1 97.38 126 LYS B C 1
ATOM 2679 O O . LYS B 1 126 ? 25.531 17.672 -6.32 1 97.38 126 LYS B O 1
ATOM 2684 N N . LEU B 1 127 ? 23.609 17.031 -5.336 1 98.06 127 LEU B N 1
ATOM 2685 C CA . LEU B 1 127 ? 24.219 17.062 -4.012 1 98.06 127 LEU B CA 1
ATOM 2686 C C . LEU B 1 127 ? 25.328 16.016 -3.896 1 98.06 127 LEU B C 1
ATOM 2688 O O . LEU B 1 127 ? 26.406 16.297 -3.4 1 98.06 127 LEU B O 1
ATOM 2692 N N . VAL B 1 128 ? 25.031 14.891 -4.363 1 98.19 128 VAL B N 1
ATOM 2693 C CA . VAL B 1 128 ? 26.016 13.805 -4.324 1 98.19 128 VAL B CA 1
ATOM 2694 C C . VAL B 1 128 ? 27.25 14.203 -5.125 1 98.19 128 VAL B C 1
ATOM 2696 O O . VAL B 1 128 ? 28.375 14.016 -4.668 1 98.19 128 VAL B O 1
ATOM 2699 N N . GLU B 1 129 ? 27.125 14.688 -6.328 1 97.75 129 GLU B N 1
ATOM 2700 C CA . GLU B 1 129 ? 28.234 15.156 -7.156 1 97.75 129 GLU B CA 1
ATOM 2701 C C . GLU B 1 129 ? 29.062 16.203 -6.422 1 97.75 129 GLU B C 1
ATOM 2703 O O . GLU B 1 129 ? 30.297 16.156 -6.461 1 97.75 129 GLU B O 1
ATOM 2708 N N . TRP B 1 130 ? 28.422 17.109 -5.801 1 97.5 130 TRP B N 1
ATOM 2709 C CA . TRP B 1 130 ? 29.109 18.156 -5.066 1 97.5 130 TRP B CA 1
ATOM 2710 C C . TRP B 1 130 ? 29.938 17.578 -3.924 1 97.5 130 TRP B C 1
ATOM 2712 O O . TRP B 1 130 ? 31.109 17.938 -3.754 1 97.5 130 TRP B O 1
ATOM 2722 N N . LEU B 1 131 ? 29.297 16.781 -3.162 1 97.81 131 LEU B N 1
ATOM 2723 C CA . LEU B 1 131 ? 29.984 16.156 -2.041 1 97.81 131 LEU B CA 1
ATOM 2724 C C . LEU B 1 131 ? 31.25 15.422 -2.516 1 97.81 131 LEU B C 1
ATOM 2726 O O . LEU B 1 131 ? 32.312 15.523 -1.892 1 97.81 131 LEU B O 1
ATOM 2730 N N . GLU B 1 132 ? 31.062 14.711 -3.564 1 97.44 132 GLU B N 1
ATOM 2731 C CA . GLU B 1 132 ? 32.188 13.992 -4.125 1 97.44 132 GLU B CA 1
ATOM 2732 C C . GLU B 1 132 ? 33.312 14.953 -4.539 1 97.44 132 GLU B C 1
ATOM 2734 O O . GLU B 1 132 ? 34.469 14.695 -4.281 1 97.44 132 GLU B O 1
ATOM 2739 N N . SER B 1 133 ? 32.969 16.047 -5.199 1 97.06 133 SER B N 1
ATOM 2740 C CA . SER B 1 133 ? 33.938 17.031 -5.664 1 97.06 133 SER B CA 1
ATOM 2741 C C . SER B 1 133 ? 34.688 17.656 -4.496 1 97.06 133 SER B C 1
ATOM 2743 O O . SER B 1 133 ? 35.844 18.062 -4.637 1 97.06 133 SER B O 1
ATOM 2745 N N . MET B 1 134 ? 34.094 17.703 -3.303 1 95.81 134 MET B N 1
ATOM 2746 C CA . MET B 1 134 ? 34.688 18.312 -2.111 1 95.81 134 MET B CA 1
ATOM 2747 C C . MET B 1 134 ? 35.438 17.266 -1.293 1 95.81 134 MET B C 1
ATOM 2749 O O . MET B 1 134 ? 36.062 17.594 -0.277 1 95.81 134 MET B O 1
ATOM 2753 N N . GLY B 1 135 ? 35.344 16.031 -1.713 1 96 135 GLY B N 1
ATOM 2754 C CA . GLY B 1 135 ? 36.031 14.961 -1.021 1 96 135 GLY B CA 1
ATOM 2755 C C . GLY B 1 135 ? 35.281 14.461 0.2 1 96 135 GLY B C 1
ATOM 2756 O O . GLY B 1 135 ? 35.844 13.82 1.074 1 96 135 GLY B O 1
ATOM 2757 N N . LEU B 1 136 ? 34.062 14.727 0.324 1 96.56 136 LEU B N 1
ATOM 2758 C CA . LEU B 1 136 ? 33.25 14.344 1.477 1 96.56 136 LEU B CA 1
ATOM 2759 C C . LEU B 1 136 ? 32.469 13.055 1.201 1 96.56 136 LEU B C 1
ATOM 2761 O O . LEU B 1 136 ? 31.25 13 1.382 1 96.56 136 LEU B O 1
ATOM 2765 N N . ASN B 1 137 ? 33.062 12 0.93 1 96.88 137 ASN B N 1
ATOM 2766 C CA . ASN B 1 137 ? 32.469 10.727 0.528 1 96.88 137 ASN B CA 1
ATOM 2767 C C . ASN B 1 137 ? 31.781 10.031 1.703 1 96.88 137 ASN B C 1
ATOM 2769 O O . ASN B 1 137 ? 30.875 9.234 1.51 1 96.88 137 ASN B O 1
ATOM 2773 N N . GLU B 1 138 ? 32.219 10.352 2.91 1 96.81 138 GLU B N 1
ATOM 2774 C CA . GLU B 1 138 ? 31.625 9.758 4.109 1 96.81 138 GLU B CA 1
ATOM 2775 C C . GLU B 1 138 ? 30.172 10.188 4.285 1 96.81 138 GLU B C 1
ATOM 2777 O O . GLU B 1 138 ? 29.422 9.57 5.047 1 96.81 138 GLU B O 1
ATOM 2782 N N . MET B 1 139 ? 29.828 11.203 3.586 1 97.75 139 MET B N 1
ATOM 2783 C CA . MET B 1 139 ? 28.469 11.719 3.697 1 97.75 139 MET B CA 1
ATOM 2784 C C . MET B 1 139 ? 27.578 11.141 2.604 1 97.75 139 MET B C 1
ATOM 2786 O O . MET B 1 139 ? 26.469 11.633 2.379 1 97.75 139 MET B O 1
ATOM 2790 N N . ILE B 1 140 ? 28 10.203 1.891 1 98.19 140 ILE B N 1
ATOM 2791 C CA . ILE B 1 140 ? 27.281 9.555 0.808 1 98.19 140 ILE B CA 1
ATOM 2792 C C . ILE B 1 140 ? 27.062 8.078 1.137 1 98.19 140 ILE B C 1
ATOM 2794 O O . ILE B 1 140 ? 28.016 7.371 1.472 1 98.19 140 ILE B O 1
ATOM 2798 N N . ARG B 1 141 ? 25.875 7.695 1.148 1 97.19 141 ARG B N 1
ATOM 2799 C CA . ARG B 1 141 ? 25.531 6.281 1.299 1 97.19 141 ARG B CA 1
ATOM 2800 C C . ARG B 1 141 ? 25.609 5.559 -0.041 1 97.19 141 ARG B C 1
ATOM 2802 O O . ARG B 1 141 ? 24.984 5.988 -1.018 1 97.19 141 ARG B O 1
ATOM 2809 N N . VAL B 1 142 ? 26.281 4.551 -0.075 1 96.44 142 VAL B N 1
ATOM 2810 C CA . VAL B 1 142 ? 26.453 3.785 -1.306 1 96.44 142 VAL B CA 1
ATOM 2811 C C . VAL B 1 142 ? 25.781 2.418 -1.162 1 96.44 142 VAL B C 1
ATOM 2813 O O . VAL B 1 142 ? 26.078 1.678 -0.218 1 96.44 142 VAL B O 1
ATOM 2816 N N . VAL B 1 143 ? 24.922 2.154 -2.035 1 95.81 143 VAL B N 1
ATOM 2817 C CA . VAL B 1 143 ? 24.266 0.854 -2.053 1 95.81 143 VAL B CA 1
ATOM 2818 C C . VAL B 1 143 ? 24.641 0.096 -3.32 1 95.81 143 VAL B C 1
ATOM 2820 O O . VAL B 1 143 ? 24.531 0.625 -4.43 1 95.81 143 VAL B O 1
ATOM 2823 N N . LYS B 1 144 ? 25.078 -1.074 -3.146 1 97.31 144 LYS B N 1
ATOM 2824 C CA . LYS B 1 144 ? 25.516 -1.903 -4.266 1 97.31 144 LYS B CA 1
ATOM 2825 C C . LYS B 1 144 ? 24.594 -3.113 -4.441 1 97.31 144 LYS B C 1
ATOM 2827 O O . LYS B 1 144 ? 24.266 -3.793 -3.469 1 97.31 144 LYS B O 1
ATOM 2832 N N . GLU B 1 145 ? 24.156 -3.258 -5.656 1 96.88 145 GLU B N 1
ATOM 2833 C CA . GLU B 1 145 ? 23.312 -4.395 -5.992 1 96.88 145 GLU B CA 1
ATOM 2834 C C . GLU B 1 145 ? 23.797 -5.102 -7.25 1 96.88 145 GLU B C 1
ATOM 2836 O O . GLU B 1 145 ? 24.203 -4.453 -8.211 1 96.88 145 GLU B O 1
ATOM 2841 N N . PRO B 1 146 ? 23.828 -6.387 -7.254 1 97.81 146 PRO B N 1
ATOM 2842 C CA . PRO B 1 146 ? 24.234 -7.086 -8.469 1 97.81 146 PRO B CA 1
ATOM 2843 C C . PRO B 1 146 ? 23.203 -6.969 -9.594 1 97.81 146 PRO B C 1
ATOM 2845 O O . PRO B 1 146 ? 22 -6.969 -9.336 1 97.81 146 PRO B O 1
ATOM 2848 N N . ILE B 1 147 ? 23.609 -6.777 -10.812 1 97.56 147 ILE B N 1
ATOM 2849 C CA . ILE B 1 147 ? 22.734 -6.852 -11.984 1 97.56 147 ILE B CA 1
ATOM 2850 C C . ILE B 1 147 ? 22.516 -8.312 -12.367 1 97.56 147 ILE B C 1
ATOM 2852 O O . ILE B 1 147 ? 23.281 -8.883 -13.141 1 97.56 147 ILE B O 1
ATOM 2856 N N . LYS B 1 148 ? 21.469 -8.812 -11.922 1 96.75 148 LYS B N 1
ATOM 2857 C CA . LYS B 1 148 ? 21.188 -10.242 -11.938 1 96.75 148 LYS B CA 1
ATOM 2858 C C . LYS B 1 148 ? 21.156 -10.789 -13.359 1 96.75 148 LYS B C 1
ATOM 2860 O O . LYS B 1 148 ? 21.641 -11.898 -13.617 1 96.75 148 LYS B O 1
ATOM 2865 N N . ASN B 1 149 ? 20.656 -10.055 -14.289 1 96.38 149 ASN B N 1
ATOM 2866 C CA . ASN B 1 149 ? 20.625 -10.484 -15.68 1 96.38 149 ASN B CA 1
ATOM 2867 C C . ASN B 1 149 ? 22.031 -10.727 -16.219 1 96.38 149 ASN B C 1
ATOM 2869 O O . ASN B 1 149 ? 22.266 -11.664 -16.984 1 96.38 149 ASN B O 1
ATOM 2873 N N . GLU B 1 150 ? 22.984 -9.852 -15.883 1 95.75 150 GLU B N 1
ATOM 2874 C CA . GLU B 1 150 ? 24.375 -9.992 -16.312 1 95.75 150 GLU B CA 1
ATOM 2875 C C . GLU B 1 150 ? 25.047 -11.18 -15.633 1 95.75 150 GLU B C 1
ATOM 2877 O O . GLU B 1 150 ? 25.844 -11.891 -16.25 1 95.75 150 GLU B O 1
ATOM 2882 N N . VAL B 1 151 ? 24.703 -11.367 -14.383 1 95.62 151 VAL B N 1
ATOM 2883 C CA . VAL B 1 151 ? 25.281 -12.484 -13.633 1 95.62 151 VAL B CA 1
ATOM 2884 C C . VAL B 1 151 ? 24.875 -13.805 -14.281 1 95.62 151 VAL B C 1
ATOM 2886 O O . VAL B 1 151 ? 25.703 -14.711 -14.422 1 95.62 151 VAL B O 1
ATOM 2889 N N . LYS B 1 152 ? 23.641 -13.898 -14.672 1 95.62 152 LYS B N 1
ATOM 2890 C CA . LYS B 1 152 ? 23.125 -15.109 -15.312 1 95.62 152 LYS B CA 1
ATOM 2891 C C . LYS B 1 152 ? 23.906 -15.422 -16.594 1 95.62 152 LYS B C 1
ATOM 2893 O O . LYS B 1 152 ? 24.156 -16.594 -16.906 1 95.62 152 LYS B O 1
ATOM 2898 N N . LYS B 1 153 ? 24.359 -14.43 -17.25 1 95.25 153 LYS B N 1
ATOM 2899 C CA . LYS B 1 153 ? 25.094 -14.602 -18.516 1 95.25 153 LYS B CA 1
ATOM 2900 C C . LYS B 1 153 ? 26.469 -15.195 -18.266 1 95.25 153 LYS B C 1
ATOM 2902 O O . LYS B 1 153 ? 27.094 -15.727 -19.188 1 95.25 153 LYS B O 1
ATOM 2907 N N . LEU B 1 154 ? 26.953 -15.062 -17.125 1 94.5 154 LEU B N 1
ATOM 2908 C CA . LEU B 1 154 ? 28.266 -15.594 -16.781 1 94.5 154 LEU B CA 1
ATOM 2909 C C . LEU B 1 154 ? 28.203 -17.109 -16.609 1 94.5 154 LEU B C 1
ATOM 2911 O O . LEU B 1 154 ? 29.234 -17.781 -16.625 1 94.5 154 LEU B O 1
ATOM 2915 N N . ALA B 1 155 ? 27.047 -17.609 -16.406 1 94.5 155 ALA B N 1
ATOM 2916 C CA . ALA B 1 155 ? 26.875 -19.016 -16.094 1 94.5 155 ALA B CA 1
ATOM 2917 C C . ALA B 1 155 ? 27.188 -19.891 -17.312 1 94.5 155 ALA B C 1
ATOM 2919 O O . ALA B 1 155 ? 26.578 -19.719 -18.375 1 94.5 155 ALA B O 1
ATOM 2920 N N . ALA B 1 156 ? 28.141 -20.719 -17.203 1 95.19 156 ALA B N 1
ATOM 2921 C CA . ALA B 1 156 ? 28.469 -21.688 -18.266 1 95.19 156 ALA B CA 1
ATOM 2922 C C . ALA B 1 156 ? 27.859 -23.047 -17.953 1 95.19 156 ALA B C 1
ATOM 2924 O O . ALA B 1 156 ? 27.422 -23.75 -18.859 1 95.19 156 ALA B O 1
ATOM 2925 N N . GLN B 1 157 ? 27.875 -23.391 -16.734 1 95.5 157 GLN B N 1
ATOM 2926 C CA . GLN B 1 157 ? 27.344 -24.672 -16.297 1 95.5 157 GLN B CA 1
ATOM 2927 C C . GLN B 1 157 ? 26.75 -24.578 -14.891 1 95.5 157 GLN B C 1
ATOM 2929 O O . GLN B 1 157 ? 27.141 -23.719 -14.102 1 95.5 157 GLN B O 1
ATOM 2934 N N . ILE B 1 158 ? 25.75 -25.406 -14.703 1 95.25 158 ILE B N 1
ATOM 2935 C CA . ILE B 1 158 ? 25.172 -25.531 -13.367 1 95.25 158 ILE B CA 1
ATOM 2936 C C . ILE B 1 158 ? 25.375 -26.953 -12.844 1 95.25 158 ILE B C 1
ATOM 2938 O O . ILE B 1 158 ? 24.953 -27.922 -13.477 1 95.25 158 ILE B O 1
ATOM 2942 N N . LYS B 1 159 ? 26.125 -27.047 -11.695 1 94.12 159 LYS B N 1
ATOM 2943 C CA . LYS B 1 159 ? 26.375 -28.359 -11.078 1 94.12 159 LYS B CA 1
ATOM 2944 C C . LYS B 1 159 ? 25.922 -28.359 -9.617 1 94.12 159 LYS B C 1
ATOM 2946 O O . LYS B 1 159 ? 26.438 -27.594 -8.805 1 94.12 159 LYS B O 1
ATOM 2951 N N . GLU B 1 160 ? 24.953 -29.266 -9.297 1 93.56 160 GLU B N 1
ATOM 2952 C CA . GLU B 1 160 ? 24.453 -29.406 -7.938 1 93.56 160 GLU B CA 1
ATOM 2953 C C . GLU B 1 160 ? 24.031 -28.047 -7.363 1 93.56 160 GLU B C 1
ATOM 2955 O O . GLU B 1 160 ? 24.375 -27.719 -6.227 1 93.56 160 GLU B O 1
ATOM 2960 N N . GLY B 1 161 ? 23.531 -27.219 -8.148 1 95.44 161 GLY B N 1
ATOM 2961 C CA . GLY B 1 161 ? 22.984 -25.938 -7.703 1 95.44 161 GLY B CA 1
ATOM 2962 C C . GLY B 1 161 ? 24 -24.812 -7.746 1 95.44 161 GLY B C 1
ATOM 2963 O O . GLY B 1 161 ? 23.656 -23.656 -7.504 1 95.44 161 GLY B O 1
ATOM 2964 N N . GLN B 1 162 ? 25.234 -25.203 -8.016 1 96.94 162 GLN B N 1
ATOM 2965 C CA . GLN B 1 162 ? 26.281 -24.188 -8.094 1 96.94 162 GLN B CA 1
ATOM 2966 C C . GLN B 1 162 ? 26.453 -23.672 -9.523 1 96.94 162 GLN B C 1
ATOM 2968 O O . GLN B 1 162 ? 26.375 -24.453 -10.477 1 96.94 162 GLN B O 1
ATOM 2973 N N . VAL B 1 163 ? 26.641 -22.438 -9.594 1 97.38 163 VAL B N 1
ATOM 2974 C CA . VAL B 1 163 ? 26.812 -21.812 -10.906 1 97.38 163 VAL B CA 1
ATOM 2975 C C . VAL B 1 163 ? 28.297 -21.672 -11.219 1 97.38 163 VAL B C 1
ATOM 2977 O O . VAL B 1 163 ? 29.047 -21.047 -10.461 1 97.38 163 VAL B O 1
ATOM 2980 N N . ILE B 1 164 ? 28.719 -22.312 -12.344 1 97.25 164 ILE B N 1
ATOM 2981 C CA . ILE B 1 164 ? 30.141 -22.359 -12.703 1 97.25 164 ILE B CA 1
ATOM 2982 C C . ILE B 1 164 ? 30.375 -21.547 -13.977 1 97.25 164 ILE B C 1
ATOM 2984 O O . ILE B 1 164 ? 29.625 -21.688 -14.953 1 97.25 164 ILE B O 1
ATOM 2988 N N . THR B 1 165 ? 31.344 -20.672 -13.969 1 96.56 165 THR B N 1
ATOM 2989 C CA . THR B 1 165 ? 31.672 -19.844 -15.117 1 96.56 165 THR B CA 1
ATOM 2990 C C . THR B 1 165 ? 32.469 -20.641 -16.156 1 96.56 165 THR B C 1
ATOM 2992 O O . THR B 1 165 ? 32.844 -21.781 -15.906 1 96.56 165 THR B O 1
ATOM 2995 N N . GLU B 1 166 ? 32.656 -20.031 -17.391 1 94.69 166 GLU B N 1
ATOM 2996 C CA . GLU B 1 166 ? 33.438 -20.656 -18.484 1 94.69 166 GLU B CA 1
ATOM 2997 C C . GLU B 1 166 ? 34.844 -21.031 -18.031 1 94.69 166 GLU B C 1
ATOM 2999 O O . GLU B 1 166 ? 35.375 -22.031 -18.469 1 94.69 166 GLU B O 1
ATOM 3004 N N . ASP B 1 167 ? 35.438 -20.25 -17.078 1 93.5 167 ASP B N 1
ATOM 3005 C CA . ASP B 1 167 ? 36.781 -20.453 -16.578 1 93.5 167 ASP B CA 1
ATOM 3006 C C . ASP B 1 167 ? 36.812 -21.484 -15.453 1 93.5 167 ASP B C 1
ATOM 3008 O O . ASP B 1 167 ? 37.875 -21.75 -14.883 1 93.5 167 ASP B O 1
ATOM 3012 N N . GLY B 1 168 ? 35.719 -22.016 -15.078 1 94.06 168 GLY B N 1
ATOM 3013 C CA . GLY B 1 168 ? 35.625 -23.078 -14.086 1 94.06 168 GLY B CA 1
ATOM 3014 C C . GLY B 1 168 ? 35.469 -22.562 -12.672 1 94.06 168 GLY B C 1
ATOM 3015 O O . GLY B 1 168 ? 35.625 -23.312 -11.711 1 94.06 168 GLY B O 1
ATOM 3016 N N . LEU B 1 169 ? 35.156 -21.312 -12.5 1 95.5 169 LEU B N 1
ATOM 3017 C CA . LEU B 1 169 ? 35.031 -20.719 -11.18 1 95.5 169 LEU B CA 1
ATOM 3018 C C . LEU B 1 169 ? 33.594 -20.766 -10.703 1 95.5 169 LEU B C 1
ATOM 3020 O O . LEU B 1 169 ? 32.656 -20.562 -11.484 1 95.5 169 LEU B O 1
ATOM 3024 N N . ILE B 1 170 ? 33.469 -21 -9.477 1 97 170 ILE B N 1
ATOM 3025 C CA . ILE B 1 170 ? 32.156 -21 -8.859 1 97 170 ILE B CA 1
ATOM 3026 C C . ILE B 1 170 ? 31.766 -19.578 -8.484 1 97 170 ILE B C 1
ATOM 3028 O O . ILE B 1 170 ? 32.531 -18.859 -7.848 1 97 170 ILE B O 1
ATOM 3032 N 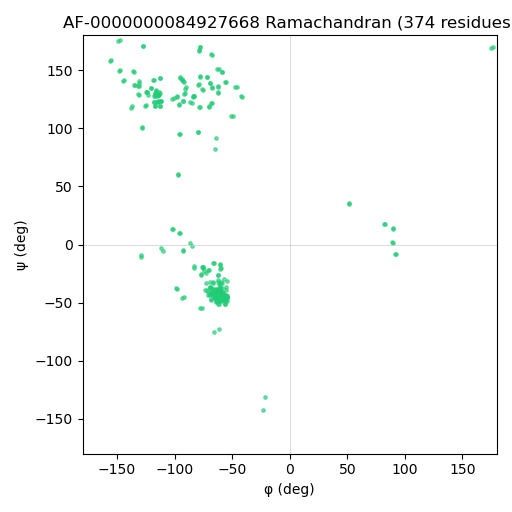N . ILE B 1 171 ? 30.594 -19.188 -8.945 1 97.12 171 ILE B N 1
ATOM 3033 C CA . ILE B 1 171 ? 30.109 -17.875 -8.57 1 97.12 171 ILE B CA 1
ATOM 3034 C C . ILE B 1 171 ? 29.547 -17.906 -7.152 1 97.12 171 ILE B C 1
ATOM 3036 O O . ILE B 1 171 ? 28.562 -18.594 -6.883 1 97.12 171 ILE B O 1
ATOM 3040 N N . GLU B 1 172 ? 30.109 -17.172 -6.285 1 96.94 172 GLU B N 1
ATOM 3041 C CA . GLU B 1 172 ? 29.656 -17.156 -4.902 1 96.94 172 GLU B CA 1
ATOM 3042 C C . GLU B 1 172 ? 28.375 -16.312 -4.766 1 96.94 172 GLU B C 1
ATOM 3044 O O . GLU B 1 172 ? 28.219 -15.305 -5.457 1 96.94 172 GLU B O 1
ATOM 3049 N N . GLY B 1 173 ? 27.422 -16.75 -3.836 1 97.69 173 GLY B N 1
ATOM 3050 C CA . GLY B 1 173 ? 26.234 -15.977 -3.533 1 97.69 173 GLY B CA 1
ATOM 3051 C C . GLY B 1 173 ? 25.062 -16.312 -4.441 1 97.69 173 GLY B C 1
ATOM 3052 O O . GLY B 1 173 ? 24.031 -15.633 -4.41 1 97.69 173 GLY B O 1
ATOM 3053 N N . VAL B 1 174 ? 25.188 -17.188 -5.312 1 97.62 174 VAL B N 1
ATOM 3054 C CA . VAL B 1 174 ? 24.109 -17.594 -6.207 1 97.62 174 VAL B CA 1
ATOM 3055 C C . VAL B 1 174 ? 23.875 -19.094 -6.09 1 97.62 174 VAL B C 1
ATOM 3057 O O . VAL B 1 174 ? 24.828 -19.875 -6.066 1 97.62 174 VAL B O 1
ATOM 3060 N N . LYS B 1 175 ? 22.672 -19.422 -5.941 1 96.88 175 LYS B N 1
ATOM 3061 C CA . LYS B 1 175 ? 22.266 -20.828 -5.938 1 96.88 175 LYS B CA 1
ATOM 3062 C C . LYS B 1 175 ? 21.078 -21.062 -6.867 1 96.88 175 LYS B C 1
ATOM 3064 O O . LYS B 1 175 ? 20.172 -20.234 -6.926 1 96.88 175 LYS B O 1
ATOM 3069 N N . VAL B 1 176 ? 21.125 -22.156 -7.547 1 97.31 176 VAL B N 1
ATOM 3070 C CA . VAL B 1 176 ? 20.062 -22.484 -8.484 1 97.31 176 VAL B CA 1
ATOM 3071 C C . VAL B 1 176 ? 19.359 -23.766 -8.047 1 97.31 176 VAL B C 1
ATOM 3073 O O . VAL B 1 176 ? 20.016 -24.75 -7.73 1 97.31 176 VAL B O 1
ATOM 3076 N N . ILE B 1 177 ? 18.078 -23.641 -8.008 1 96.69 177 ILE B N 1
ATOM 3077 C CA . ILE B 1 177 ? 17.281 -24.781 -7.562 1 96.69 177 ILE B CA 1
ATOM 3078 C C . ILE B 1 177 ? 16.375 -25.25 -8.695 1 96.69 177 ILE B C 1
ATOM 3080 O O . ILE B 1 177 ? 15.672 -24.438 -9.312 1 96.69 177 ILE B O 1
ATOM 3084 N N . GLU B 1 178 ? 16.422 -26.5 -8.992 1 95 178 GLU B N 1
ATOM 3085 C CA . GLU B 1 178 ? 15.492 -27.094 -9.969 1 95 178 GLU B CA 1
ATOM 3086 C C . GLU B 1 178 ? 14.086 -27.188 -9.391 1 95 178 GLU B C 1
ATOM 3088 O O . GLU B 1 178 ? 13.914 -27.469 -8.195 1 95 178 GLU B O 1
ATOM 3093 N N . GLN B 1 179 ? 13.18 -26.984 -10.25 1 95.25 179 GLN B N 1
ATOM 3094 C CA . GLN B 1 179 ? 11.789 -27.078 -9.828 1 95.25 179 GLN B CA 1
ATOM 3095 C C . GLN B 1 179 ? 11.055 -28.172 -10.586 1 95.25 179 GLN B C 1
ATOM 3097 O O . GLN B 1 179 ? 11.305 -28.391 -11.773 1 95.25 179 GLN B O 1
ATOM 3102 N N . PRO B 1 180 ? 10.164 -28.859 -9.766 1 94.31 180 PRO B N 1
ATOM 3103 C CA . PRO B 1 180 ? 9.391 -29.906 -10.438 1 94.31 180 PRO B CA 1
ATOM 3104 C C . PRO B 1 180 ? 8.391 -29.328 -11.445 1 94.31 180 PRO B C 1
ATOM 3106 O O . PRO B 1 180 ? 8.133 -28.125 -11.453 1 94.31 180 PRO B O 1
ATOM 3109 N N . GLU B 1 181 ? 7.934 -30.234 -12.305 1 95.31 181 GLU B N 1
ATOM 3110 C CA . GLU B 1 181 ? 6.895 -29.797 -13.234 1 95.31 181 GLU B CA 1
ATOM 3111 C C . GLU B 1 181 ? 5.668 -29.281 -12.492 1 95.31 181 GLU B C 1
ATOM 3113 O O . GLU B 1 181 ? 5.387 -29.703 -11.367 1 95.31 181 GLU B O 1
ATOM 3118 N N . LYS B 1 182 ? 5.07 -28.406 -13.07 1 96.19 182 LYS B N 1
ATOM 3119 C CA . LYS B 1 182 ? 3.881 -27.797 -12.469 1 96.19 182 LYS B CA 1
ATOM 3120 C C . LYS B 1 182 ? 2.641 -28.078 -13.312 1 96.19 182 LYS B C 1
ATOM 3122 O O . LYS B 1 182 ? 2.691 -27.984 -14.539 1 96.19 182 LYS B O 1
ATOM 3127 N N . LEU B 1 183 ? 1.519 -28.516 -12.562 1 97.12 183 LEU B N 1
ATOM 3128 C CA . LEU B 1 183 ? 0.233 -28.672 -13.234 1 97.12 183 LEU B CA 1
ATOM 3129 C C . LEU B 1 183 ? -0.329 -27.312 -13.648 1 97.12 183 LEU B C 1
ATOM 3131 O O . LEU B 1 183 ? -0.476 -26.422 -12.805 1 97.12 183 LEU B O 1
ATOM 3135 N N . VAL B 1 184 ? -0.597 -27.109 -14.961 1 97.5 184 VAL B N 1
ATOM 3136 C CA . VAL B 1 184 ? -1.202 -25.891 -15.477 1 97.5 184 VAL B CA 1
ATOM 3137 C C . VAL B 1 184 ? -2.596 -26.188 -16.016 1 97.5 184 VAL B C 1
ATOM 3139 O O . VAL B 1 184 ? -2.754 -27.047 -16.891 1 97.5 184 VAL B O 1
ATOM 3142 N N . ILE B 1 185 ? -3.566 -25.562 -15.438 1 98.06 185 ILE B N 1
ATOM 3143 C CA . ILE B 1 185 ? -4.953 -25.75 -15.859 1 98.06 185 ILE B CA 1
ATOM 3144 C C . ILE B 1 185 ? -5.496 -24.438 -16.422 1 98.06 185 ILE B C 1
ATOM 3146 O O . ILE B 1 185 ? -5.441 -23.406 -15.773 1 98.06 185 ILE B O 1
ATOM 3150 N N . GLU B 1 186 ? -5.969 -24.469 -17.672 1 97.88 186 GLU B N 1
ATOM 3151 C CA . GLU B 1 186 ? -6.586 -23.328 -18.328 1 97.88 186 GLU B CA 1
ATOM 3152 C C . GLU B 1 186 ? -8.078 -23.562 -18.562 1 97.88 186 GLU B C 1
ATOM 3154 O O . GLU B 1 186 ? -8.461 -24.578 -19.156 1 97.88 186 GLU B O 1
ATOM 3159 N N . ILE B 1 187 ? -8.82 -22.656 -18.031 1 97.06 187 ILE B N 1
ATOM 3160 C CA . ILE B 1 187 ? -10.266 -22.766 -18.203 1 97.06 187 ILE B CA 1
ATOM 3161 C C . ILE B 1 187 ? -10.719 -21.875 -19.344 1 97.06 187 ILE B C 1
ATOM 3163 O O . ILE B 1 187 ? -10.359 -20.703 -19.406 1 97.06 187 ILE B O 1
ATOM 3167 N N . ASN B 1 188 ? -11.445 -22.453 -20.266 1 91.81 188 ASN B N 1
ATOM 3168 C CA . ASN B 1 188 ? -11.945 -21.672 -21.391 1 91.81 188 ASN B CA 1
ATOM 3169 C C . ASN B 1 188 ? -13.18 -20.844 -21 1 91.81 188 ASN B C 1
ATOM 3171 O O . ASN B 1 188 ? -14.023 -21.312 -20.234 1 91.81 188 ASN B O 1
ATOM 3175 N N . ASP B 1 189 ? -13.25 -19.562 -21.469 1 82.69 189 ASP B N 1
ATOM 3176 C CA . ASP B 1 189 ? -14.344 -18.656 -21.156 1 82.69 189 ASP B CA 1
ATOM 3177 C C . ASP B 1 189 ? -15.633 -19.062 -21.859 1 82.69 189 ASP B C 1
ATOM 3179 O O . ASP B 1 189 ? -15.594 -19.656 -22.938 1 82.69 189 ASP B O 1
#

InterPro domains:
  IPR009951 Host-nuclease inhibitor protein Gam [PF07352] (36-187)

Foldseek 3Di:
DQDPQLVVLQVVVVVVVVCQVVPDDDDDRDDDDDPVVVVSVLSSVVSVVVVVVVVVVVVVVVVVVVVVVVCVVVVVVVVVVVVVVVVVVVVQVVVCVVPVPDWDDDPVDTDDDDDDDDDDDDPDVVVCVVCVVVVNCVVDDDDDDDPVVVVVVQFPDADPQWGAGPVGDTDPPGGDDDDDDDDDDDRDD/DQDPVLVVLQVVVVVVVCVQVPPDDDDDHDDDDDPVVVVSVLSSVVSVVVVVVVVVVVVVVVVVVVVVVVCVVVVVVVVVVVVVVVVVVVVQVVVCVVPVPDWDDDPVDTDDDDDDDDDDDDPDVVVCVVCVVVVNCVVDDDDDDDPVVVVVVQFPDADPQWGAGPVGDTDPPGGDDDDDDDDDDDRDD

Sequence (378 aa):
MLNELELLEIREAENFMYQEIDENEDKSRFKICNLEQANWAFRKIRAFKKQIEENEKLAKAEIERIQNWLKKENEKIQKSIEFFESLIGEYLIEQRKVDPKFKLSTPYGKATFRKQQLKWEYEEDKLVEWLESMGLNEMIRVVKEPIKNEVKKLAAQIKEGQVITEDGLIIEGVKVIEQPEKLVIEINDMLNELELLEIREAENFMYQEIDENEDKSRFKICNLEQANWAFRKIRAFKKQIEENEKLAKAEIERIQNWLKKENEKIQKSIEFFESLIGEYLIEQRKVDPKFKLSTPYGKATFRKQQLKWEYEEDKLVEWLESMGLNEMIRVVKEPIKNEVKKLAAQIKEGQVITEDGLIIEGVKVIEQPEKLVIEIND

Organism: Caldicellulosiruptor owensensis (strain ATCC 700167 / DSM 13100 / OL) (NCBI:txid632518)

Solvent-accessible surface area (backbone atoms only — not comparable to full-atom values): 20888 Å² total; per-residue (Å²): 129,85,49,74,67,38,50,49,36,44,53,50,47,50,52,51,48,49,50,59,64,65,57,60,87,90,63,81,76,91,71,51,83,49,69,68,50,47,34,51,44,30,47,34,42,48,32,45,52,51,49,45,51,48,52,51,50,51,46,51,52,53,43,49,52,47,52,50,50,50,50,57,57,42,50,58,47,48,53,53,41,52,50,45,51,50,40,51,50,51,35,50,55,58,47,30,72,78,36,78,81,61,65,52,76,44,96,33,24,36,38,41,76,38,81,44,71,71,42,79,42,73,40,56,69,50,27,40,54,44,33,51,76,73,66,44,57,89,43,44,45,75,45,78,43,58,39,60,74,59,56,58,68,47,50,64,43,77,55,97,34,35,37,23,30,84,86,70,44,71,50,55,37,46,38,45,42,83,46,70,66,38,85,44,76,47,72,51,132,130,84,50,74,65,40,52,47,38,44,52,50,46,51,52,52,48,48,50,59,64,66,56,64,87,88,61,81,76,89,71,51,84,51,68,67,52,48,35,52,42,30,48,36,42,48,30,46,53,51,48,46,51,50,51,52,51,52,47,50,52,52,44,48,52,48,52,50,49,50,50,57,57,43,50,59,46,48,52,52,40,52,51,44,51,49,40,50,50,51,36,52,55,58,48,29,72,79,35,77,81,62,65,50,76,45,95,34,25,36,38,41,76,38,83,44,72,71,44,79,42,74,40,56,72,51,26,41,54,44,33,51,76,74,67,44,54,89,42,43,45,74,46,76,42,58,40,62,75,57,57,58,68,49,49,62,42,77,57,98,32,35,36,23,30,83,88,68,45,72,49,55,38,45,39,43,41,83,46,69,66,38,85,45,77,46,72,52,132

Radius of gyration: 34.58 Å; Cα contacts (8 Å, |Δi|>4): 465; chains: 2; bounding box: 66×92×54 Å